Protein AF-A0A428R788-F1 (afdb_monomer)

Foldseek 3Di:
DDDDDDPDPPPPPPPPPPDDPDPLPDDDDDPDDPVRVVVVVVSVVPVVDDPVVVVVVVVVVVVVVVVVVVVVVVVVVVVVVPDDDDDDDDDDDDDDDDDDDDDDDDDDPVVVVVVVVVVVVVVVVVVVVVVVVVVVVVVVVVVVVVVVVVVVVVVVVVVVVVVVVVVVVVVVVVVVVVVVVVVVVVVVVVVVVVVVVVVVVVVVVVVVVVVVVVVVCVVPPDPPD

Secondary structure (DSSP, 8-state):
--------TT-----S-S---SS-SSPPPSS--HHHHHHHHHHHHHHHS-HHHHHHHHHHHHHHHHHHHHHHHHHHTTTTTS----------PPPPPP---------SHHHHHHHHHHHHHHHHHHHHHHHHHHHHHHHHHHHHHHHHHHHHHHHHHHHHHHHHHHHHHHHHHHHHHHHHHHHHHHHHHHHHHHHHHHHHHHHHHHHHHHHHHHHHHHHT-----

Mean predicted aligned error: 21.15 Å

pLDDT: mean 74.39, std 22.68, range [31.52, 98.31]

Structure (mmCIF, N/CA/C/O backbone):
data_AF-A0A428R788-F1
#
_entry.id   AF-A0A428R788-F1
#
loop_
_atom_site.group_PDB
_atom_site.id
_atom_site.type_symbol
_atom_site.label_atom_id
_atom_site.label_alt_id
_atom_site.label_comp_id
_atom_site.label_asym_id
_atom_site.label_entity_id
_atom_site.label_seq_id
_atom_site.pdbx_PDB_ins_code
_atom_site.Cartn_x
_atom_site.Cartn_y
_atom_site.Cartn_z
_atom_site.occupancy
_atom_site.B_iso_or_equiv
_atom_site.auth_seq_id
_atom_site.auth_comp_id
_atom_site.auth_asym_id
_atom_site.auth_atom_id
_atom_site.pdbx_PDB_model_num
ATOM 1 N N . MET A 1 1 ? -35.961 -18.120 -18.511 1.00 38.78 1 MET A N 1
ATOM 2 C CA . MET A 1 1 ? -34.830 -19.017 -18.203 1.00 38.78 1 MET A CA 1
ATOM 3 C C . MET A 1 1 ? -33.681 -18.577 -19.089 1.00 38.78 1 MET A C 1
ATOM 5 O O . MET A 1 1 ? -33.809 -18.698 -20.296 1.00 38.78 1 MET A O 1
ATOM 9 N N . ALA A 1 2 ? -32.666 -17.925 -18.522 1.00 40.19 2 ALA A N 1
ATOM 10 C CA . ALA A 1 2 ? -31.519 -17.427 -19.279 1.00 40.19 2 ALA A CA 1
ATOM 11 C C . ALA A 1 2 ? -30.361 -18.412 -19.099 1.00 40.19 2 ALA A C 1
ATOM 13 O O . ALA A 1 2 ? -29.880 -18.607 -17.982 1.00 40.19 2 ALA A O 1
ATOM 14 N N . GLU A 1 3 ? -29.974 -19.064 -20.190 1.00 38.38 3 GLU A N 1
ATOM 15 C CA . GLU A 1 3 ? -28.820 -19.953 -20.256 1.00 38.38 3 GLU A CA 1
ATOM 16 C C . GLU A 1 3 ? -27.540 -19.123 -20.109 1.00 38.38 3 GLU A C 1
ATOM 18 O O . GLU A 1 3 ? -27.219 -18.267 -20.934 1.00 38.38 3 GLU A O 1
ATOM 23 N N . TYR A 1 4 ? -26.820 -19.348 -19.011 1.00 36.28 4 TYR A N 1
ATOM 24 C CA . TYR A 1 4 ? -25.510 -18.756 -18.770 1.00 36.28 4 TYR A CA 1
ATOM 25 C C . TYR A 1 4 ? -24.474 -19.530 -19.591 1.00 36.28 4 TYR A C 1
ATOM 27 O O . TYR A 1 4 ? -24.004 -20.596 -19.193 1.00 36.28 4 TYR A O 1
ATOM 35 N N . SER A 1 5 ? -24.132 -18.993 -20.759 1.00 38.66 5 SER A N 1
ATOM 36 C CA . SER A 1 5 ? -23.033 -19.492 -21.580 1.00 38.66 5 SER A CA 1
ATOM 37 C C . SER A 1 5 ? -21.708 -19.167 -20.880 1.00 38.66 5 SER A C 1
ATOM 39 O O . SER A 1 5 ? -21.304 -18.007 -20.801 1.00 38.66 5 SER A O 1
ATOM 41 N N . ILE A 1 6 ? -21.050 -20.187 -20.324 1.00 41.31 6 ILE A N 1
ATOM 42 C CA . ILE A 1 6 ? -19.707 -20.078 -19.738 1.00 41.31 6 ILE A CA 1
ATOM 43 C C . ILE A 1 6 ? -18.742 -19.711 -20.875 1.00 41.31 6 ILE A C 1
ATOM 45 O O . ILE A 1 6 ? -18.662 -20.468 -21.846 1.00 41.31 6 ILE A O 1
ATOM 49 N N . PRO A 1 7 ? -18.025 -18.575 -20.809 1.00 38.34 7 PRO A N 1
ATOM 50 C CA . PRO A 1 7 ? -17.069 -18.240 -21.844 1.00 38.34 7 PRO A CA 1
ATOM 51 C C . PRO A 1 7 ? -15.918 -19.249 -21.831 1.00 38.34 7 PRO A C 1
ATOM 53 O O . PRO A 1 7 ? -15.338 -19.565 -20.793 1.00 38.34 7 PRO A O 1
ATOM 56 N N . ASP A 1 8 ? -15.650 -19.749 -23.030 1.00 36.00 8 ASP A N 1
ATOM 57 C CA . ASP A 1 8 ? -14.638 -20.711 -23.442 1.00 36.00 8 ASP A CA 1
ATOM 58 C C . ASP A 1 8 ? -13.325 -20.598 -22.636 1.00 36.00 8 ASP A C 1
ATOM 60 O O . ASP A 1 8 ? -12.555 -19.641 -22.753 1.00 36.00 8 ASP A O 1
ATOM 64 N N . ALA A 1 9 ? -13.051 -21.606 -21.803 1.00 43.03 9 ALA A N 1
ATOM 65 C CA . ALA A 1 9 ? -11.892 -21.693 -20.911 1.00 43.03 9 ALA A CA 1
ATOM 66 C C . ALA A 1 9 ? -10.5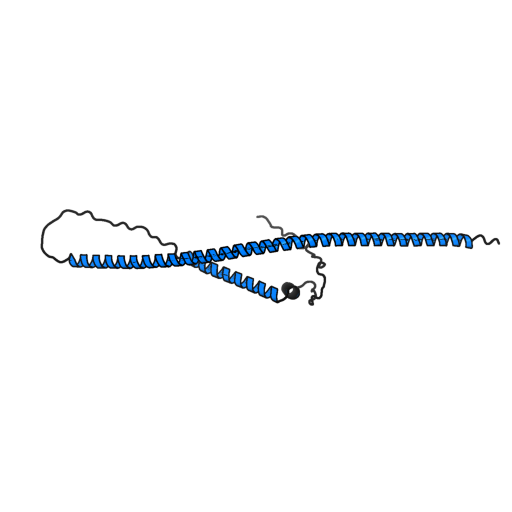70 -22.009 -21.651 1.00 43.03 9 ALA A C 1
ATOM 68 O O . ALA A 1 9 ? -9.686 -22.679 -21.112 1.00 43.03 9 ALA A O 1
ATOM 69 N N . ARG A 1 10 ? -10.421 -21.555 -22.902 1.00 38.94 10 ARG A N 1
ATOM 70 C CA . ARG A 1 10 ? -9.296 -21.892 -23.792 1.00 38.94 10 ARG A CA 1
ATOM 71 C C . ARG A 1 10 ? -8.290 -20.766 -24.042 1.00 38.94 10 ARG A C 1
ATOM 73 O O . ARG A 1 10 ? -7.336 -20.980 -24.784 1.00 38.94 10 ARG A O 1
ATOM 80 N N . LEU A 1 11 ? -8.415 -19.611 -23.383 1.00 40.56 11 LEU A N 1
ATOM 81 C CA . LEU A 1 11 ? -7.511 -18.464 -23.598 1.00 40.56 11 LEU A CA 1
ATOM 82 C C . LEU A 1 11 ? -6.578 -18.095 -22.435 1.00 40.56 11 LEU A C 1
ATOM 84 O O . LEU A 1 11 ? -5.850 -17.112 -22.528 1.00 40.56 11 LEU A O 1
ATOM 88 N N . HIS A 1 12 ? -6.467 -18.924 -21.396 1.00 38.62 12 HIS A N 1
ATOM 89 C CA . HIS A 1 12 ? -5.380 -18.798 -20.416 1.00 38.62 12 HIS A CA 1
ATOM 90 C C . HIS A 1 12 ? -4.248 -19.794 -20.699 1.00 38.62 12 HIS A C 1
ATOM 92 O O . HIS A 1 12 ? -3.829 -20.551 -19.824 1.00 38.62 12 HIS A O 1
ATOM 98 N N . ARG A 1 13 ? -3.679 -19.751 -21.913 1.00 40.56 13 ARG A N 1
ATOM 99 C CA . ARG A 1 13 ? -2.253 -20.079 -22.072 1.00 40.56 13 ARG A CA 1
ATOM 100 C C . ARG A 1 13 ? -1.468 -18.950 -21.409 1.00 40.56 13 ARG A C 1
ATOM 102 O O . ARG A 1 13 ? -1.017 -18.013 -22.059 1.00 40.56 13 ARG A O 1
ATOM 109 N N . VAL A 1 14 ? -1.368 -19.017 -20.083 1.00 40.69 14 VAL A N 1
ATOM 110 C CA . VAL A 1 14 ? -0.393 -18.240 -19.322 1.00 40.69 14 VAL A CA 1
ATOM 111 C C . VAL A 1 14 ? 0.968 -18.724 -19.800 1.00 40.69 14 VAL A C 1
ATOM 113 O O . VAL A 1 14 ? 1.393 -19.823 -19.461 1.00 40.69 14 VAL A O 1
ATOM 116 N N . ILE A 1 15 ? 1.603 -17.932 -20.658 1.00 38.41 15 ILE A N 1
ATOM 117 C CA . ILE A 1 15 ? 2.990 -18.126 -21.068 1.00 38.41 15 ILE A CA 1
ATOM 118 C C . ILE A 1 15 ? 3.825 -18.162 -19.773 1.00 38.41 15 ILE A C 1
ATOM 120 O O . ILE A 1 15 ? 3.842 -17.159 -19.051 1.00 38.41 15 ILE A O 1
ATOM 124 N N . PRO A 1 16 ? 4.506 -19.273 -19.433 1.00 42.47 16 PRO A N 1
ATOM 125 C CA . PRO A 1 16 ? 5.368 -19.348 -18.258 1.00 42.47 16 PRO A CA 1
ATOM 126 C C . PRO A 1 16 ? 6.685 -18.617 -18.563 1.00 42.47 16 PRO A C 1
ATOM 128 O O . PRO A 1 16 ? 7.719 -19.222 -18.799 1.00 42.47 16 PRO A O 1
ATOM 131 N N . SER A 1 17 ? 6.648 -17.287 -18.642 1.00 42.00 17 SER A N 1
ATOM 132 C CA . SER A 1 17 ? 7.831 -16.461 -18.938 1.00 42.00 17 SER A CA 1
ATOM 133 C C . SER A 1 17 ? 7.880 -15.193 -18.078 1.00 42.00 17 SER A C 1
ATOM 135 O O . SER A 1 17 ? 8.318 -14.133 -18.505 1.00 42.00 17 SER A O 1
ATOM 137 N N . MET A 1 18 ? 7.410 -15.286 -16.829 1.00 39.62 18 MET A N 1
ATOM 138 C CA . MET A 1 18 ? 7.567 -14.216 -15.824 1.00 39.62 18 MET A CA 1
ATOM 139 C C . MET A 1 18 ? 8.360 -14.653 -14.584 1.00 39.62 18 MET A C 1
ATOM 141 O O . MET A 1 18 ? 8.477 -13.898 -13.619 1.00 39.62 18 MET A O 1
ATOM 145 N N . PHE A 1 19 ? 8.926 -15.860 -14.595 1.00 48.47 19 PHE A N 1
ATOM 146 C CA . PHE A 1 19 ? 9.675 -16.415 -13.474 1.00 48.47 19 PHE A CA 1
ATOM 147 C C . PHE A 1 19 ? 11.138 -16.547 -13.884 1.00 48.47 19 PHE A C 1
ATOM 149 O O . PHE A 1 19 ? 11.524 -17.525 -14.515 1.00 48.47 19 PHE A O 1
ATOM 156 N N . ASN A 1 20 ? 11.958 -15.552 -13.546 1.00 43.06 20 ASN A N 1
ATOM 157 C CA . ASN A 1 20 ? 13.402 -15.754 -13.566 1.00 43.06 20 ASN A CA 1
ATOM 158 C C . ASN A 1 20 ? 13.714 -16.910 -12.610 1.00 43.06 20 ASN A C 1
ATOM 160 O O . ASN A 1 20 ? 13.421 -16.817 -11.415 1.00 43.06 20 ASN A O 1
ATOM 164 N N . ALA A 1 21 ? 14.269 -17.990 -13.155 1.00 44.34 21 ALA A N 1
ATOM 165 C CA . ALA A 1 21 ? 14.781 -19.136 -12.421 1.00 44.34 21 ALA A CA 1
ATOM 166 C C . ALA A 1 21 ? 16.040 -18.725 -11.639 1.00 44.34 21 ALA A C 1
ATOM 168 O O . ALA A 1 21 ? 17.155 -19.079 -11.994 1.00 44.34 21 ALA A O 1
ATOM 169 N N . GLY A 1 22 ? 15.873 -17.908 -10.602 1.00 49.88 22 GLY A N 1
ATOM 170 C CA . GLY A 1 22 ? 16.847 -17.868 -9.522 1.00 49.88 22 GLY A CA 1
ATOM 171 C C . GLY A 1 22 ? 16.566 -19.065 -8.627 1.00 49.88 22 GLY A C 1
ATOM 172 O O . GLY A 1 22 ? 15.476 -19.112 -8.072 1.00 49.88 22 GLY A O 1
ATOM 173 N N . ASP A 1 23 ? 17.488 -20.028 -8.575 1.00 59.19 23 ASP A N 1
ATOM 174 C CA . ASP A 1 23 ? 17.719 -21.078 -7.562 1.00 59.19 23 ASP A CA 1
ATOM 175 C C . ASP A 1 23 ? 16.519 -21.683 -6.803 1.00 59.19 23 ASP A C 1
ATOM 177 O O . ASP A 1 23 ? 16.663 -22.145 -5.669 1.00 59.19 23 ASP A O 1
ATOM 181 N N . PHE A 1 24 ? 15.321 -21.712 -7.389 1.00 69.12 24 PHE A N 1
ATOM 182 C CA . PHE A 1 24 ? 14.199 -22.431 -6.806 1.00 69.12 24 PHE A CA 1
ATOM 183 C C . PHE A 1 24 ? 14.396 -23.926 -7.090 1.00 69.12 24 PHE A C 1
ATOM 185 O O . PHE A 1 24 ? 14.375 -24.326 -8.254 1.00 69.12 24 PHE A O 1
ATOM 192 N N . PRO A 1 25 ? 14.586 -24.774 -6.063 1.00 69.56 25 PRO A N 1
ATOM 193 C CA . PRO A 1 25 ? 15.066 -26.143 -6.253 1.00 69.56 25 PRO A CA 1
ATOM 194 C C . PRO A 1 25 ? 14.010 -27.099 -6.821 1.00 69.56 25 PRO A C 1
ATOM 196 O O . PRO A 1 25 ? 14.316 -28.269 -7.038 1.00 69.56 25 PRO A O 1
ATOM 199 N N . MET A 1 26 ? 12.768 -26.643 -7.030 1.00 74.50 26 MET A N 1
ATOM 200 C CA . MET A 1 26 ? 11.689 -27.505 -7.499 1.00 74.50 26 MET A CA 1
ATOM 201 C C . MET A 1 26 ? 11.360 -27.225 -8.970 1.00 74.50 26 MET A C 1
ATOM 203 O O . MET A 1 26 ? 10.901 -26.124 -9.285 1.00 74.50 26 MET A O 1
ATOM 207 N N . PRO A 1 27 ? 11.575 -28.198 -9.874 1.00 73.12 27 PRO A N 1
ATOM 208 C CA . PRO A 1 27 ? 11.239 -28.041 -11.280 1.00 73.12 27 PRO A CA 1
ATOM 209 C C . PRO A 1 27 ? 9.721 -27.959 -11.461 1.00 73.12 27 PRO A C 1
ATOM 211 O O . PRO A 1 27 ? 8.948 -28.597 -10.741 1.00 73.12 27 PRO A O 1
ATOM 214 N N . TRP A 1 28 ? 9.288 -27.156 -12.431 1.00 76.25 28 TRP A N 1
ATOM 215 C CA . TRP A 1 28 ? 7.891 -27.135 -12.847 1.00 76.25 28 TRP A CA 1
ATOM 216 C C . TRP A 1 28 ? 7.566 -28.423 -13.612 1.00 76.25 28 TRP A C 1
ATOM 218 O O . TRP A 1 28 ? 8.332 -28.837 -14.479 1.00 76.25 28 TRP A O 1
ATOM 228 N N . ILE A 1 29 ? 6.438 -29.050 -13.282 1.00 78.81 29 ILE A N 1
ATOM 229 C CA . ILE A 1 29 ? 5.935 -30.246 -13.966 1.00 78.81 29 ILE A CA 1
ATOM 230 C C . ILE A 1 29 ? 4.939 -29.789 -15.033 1.00 78.81 29 ILE A C 1
ATOM 232 O O . ILE A 1 29 ? 4.046 -28.994 -14.736 1.00 78.81 29 ILE A O 1
ATOM 236 N N . ASP A 1 30 ? 5.060 -30.295 -16.259 1.00 71.56 30 ASP A N 1
ATOM 237 C CA . ASP A 1 30 ? 4.083 -30.036 -17.317 1.00 71.56 30 ASP A CA 1
ATOM 238 C C . ASP A 1 30 ? 2.784 -30.818 -17.051 1.00 71.56 30 ASP A C 1
ATOM 240 O O . ASP A 1 30 ? 2.803 -32.027 -16.843 1.00 71.56 30 ASP A O 1
ATOM 244 N N . ASN A 1 31 ? 1.642 -30.117 -17.055 1.00 79.62 31 ASN A N 1
ATOM 245 C CA . ASN A 1 31 ? 0.321 -30.621 -16.636 1.00 79.62 31 ASN A CA 1
ATOM 246 C C . ASN A 1 31 ? 0.245 -31.171 -15.191 1.00 79.62 31 ASN A C 1
ATOM 248 O O . ASN A 1 31 ? -0.171 -32.310 -14.981 1.00 79.62 31 ASN A O 1
ATOM 252 N N . PRO A 1 32 ? 0.528 -30.347 -14.167 1.00 81.44 32 PRO A N 1
ATOM 253 C CA . PRO A 1 32 ? 0.447 -30.795 -12.787 1.00 81.44 32 PRO A CA 1
ATOM 254 C C . PRO A 1 32 ? -1.013 -30.953 -12.353 1.00 81.44 32 PRO A C 1
ATOM 256 O O . PRO A 1 32 ? -1.864 -30.092 -12.643 1.00 81.44 32 PRO A O 1
ATOM 259 N N . THR A 1 33 ? -1.275 -32.020 -11.604 1.00 85.81 33 THR A N 1
ATOM 260 C CA . THR A 1 33 ? -2.512 -32.228 -10.848 1.00 85.81 33 THR A CA 1
ATOM 261 C C . THR A 1 33 ? -2.749 -31.086 -9.848 1.00 85.81 33 THR A C 1
ATOM 263 O O . THR A 1 33 ? -1.860 -30.285 -9.541 1.00 85.81 33 THR A O 1
ATOM 266 N N . LEU A 1 34 ? -3.978 -30.966 -9.331 1.00 76.25 34 LEU A N 1
ATOM 267 C CA . LEU A 1 34 ? -4.334 -29.894 -8.391 1.00 76.25 34 LEU A CA 1
ATOM 268 C C . LEU A 1 34 ? -3.446 -29.909 -7.135 1.00 76.25 34 LEU A C 1
ATOM 270 O O . LEU A 1 34 ? -3.054 -28.848 -6.643 1.00 76.25 34 LEU A O 1
ATOM 274 N N . ASP A 1 35 ? -3.113 -31.097 -6.635 1.00 79.06 35 ASP A N 1
ATOM 275 C CA . ASP A 1 35 ? -2.288 -31.249 -5.440 1.00 79.06 35 ASP A CA 1
ATOM 276 C C . ASP A 1 35 ? -0.817 -30.927 -5.708 1.00 79.06 35 ASP A C 1
ATOM 278 O O . ASP A 1 35 ? -0.202 -30.221 -4.908 1.00 79.06 35 ASP A O 1
ATOM 282 N N . GLU A 1 36 ? -0.283 -31.287 -6.876 1.00 76.44 36 GLU A N 1
ATOM 283 C CA . GLU A 1 36 ? 1.072 -30.899 -7.292 1.00 76.44 36 GLU A CA 1
ATOM 284 C C . GLU A 1 36 ? 1.198 -29.379 -7.462 1.00 76.44 36 GLU A C 1
ATOM 286 O O . GLU A 1 36 ? 2.172 -28.777 -7.005 1.00 76.44 36 GLU A O 1
ATOM 291 N N . ARG A 1 37 ? 0.172 -28.712 -8.014 1.00 75.56 37 ARG A N 1
ATOM 292 C CA . ARG A 1 37 ? 0.123 -27.237 -8.068 1.00 75.56 37 ARG A CA 1
ATOM 293 C C . ARG A 1 37 ? 0.135 -26.623 -6.673 1.00 75.56 37 ARG A C 1
ATOM 295 O O . ARG A 1 37 ? 0.863 -25.662 -6.425 1.00 75.56 37 ARG A O 1
ATOM 302 N N . ARG A 1 38 ? -0.664 -27.165 -5.748 1.00 77.75 38 ARG A N 1
ATOM 303 C CA . ARG A 1 38 ? -0.712 -26.697 -4.352 1.00 77.75 38 ARG A CA 1
ATOM 304 C C . ARG A 1 38 ? 0.632 -26.887 -3.659 1.00 77.75 38 ARG A C 1
ATOM 306 O O . ARG A 1 38 ? 1.076 -25.988 -2.946 1.00 77.75 38 ARG A O 1
ATOM 313 N N . GLN A 1 39 ? 1.284 -28.022 -3.881 1.00 79.12 39 GLN A N 1
ATOM 314 C CA . GLN A 1 39 ? 2.591 -28.331 -3.317 1.00 79.12 39 GLN A CA 1
ATOM 315 C C . GLN A 1 39 ? 3.676 -27.402 -3.874 1.00 79.12 39 GLN A C 1
ATOM 317 O O . GLN A 1 39 ? 4.463 -26.864 -3.096 1.00 79.12 39 GLN A O 1
ATOM 322 N N . TYR A 1 40 ? 3.647 -27.114 -5.179 1.00 83.31 40 TYR A N 1
ATOM 323 C CA . TYR A 1 40 ? 4.539 -26.145 -5.816 1.00 83.31 40 TYR A CA 1
ATOM 324 C C . TYR A 1 40 ? 4.383 -24.738 -5.258 1.00 83.31 40 TYR A C 1
ATOM 326 O O . TYR A 1 40 ? 5.366 -24.124 -4.848 1.00 83.31 40 TYR A O 1
ATOM 334 N N . ILE A 1 41 ? 3.148 -24.249 -5.149 1.00 79.19 41 ILE A N 1
ATOM 335 C CA . ILE A 1 41 ? 2.871 -22.931 -4.569 1.00 79.19 41 ILE A CA 1
ATOM 336 C C . ILE A 1 41 ? 3.367 -22.862 -3.117 1.00 79.19 41 ILE A C 1
ATOM 338 O O . ILE A 1 41 ? 4.004 -21.881 -2.738 1.00 79.19 41 ILE A O 1
ATOM 342 N N . ARG A 1 42 ? 3.139 -23.906 -2.306 1.00 77.06 42 ARG A N 1
ATOM 343 C CA . ARG A 1 42 ? 3.625 -23.960 -0.915 1.00 77.06 42 ARG A CA 1
ATOM 344 C C . ARG A 1 42 ? 5.151 -23.930 -0.831 1.00 77.06 42 ARG A C 1
ATOM 346 O O . ARG A 1 42 ? 5.693 -23.150 -0.051 1.00 77.06 42 ARG A O 1
ATOM 353 N N . ALA A 1 43 ? 5.837 -24.748 -1.626 1.00 76.94 43 ALA A N 1
ATOM 354 C CA . ALA A 1 43 ? 7.297 -24.800 -1.655 1.00 76.94 43 ALA A CA 1
ATOM 355 C C . ALA A 1 43 ? 7.900 -23.465 -2.120 1.00 76.94 43 ALA A C 1
ATOM 357 O O . ALA A 1 43 ? 8.848 -22.967 -1.515 1.00 76.94 43 ALA A O 1
ATOM 358 N N . TYR A 1 44 ? 7.298 -22.844 -3.134 1.00 78.31 44 TYR A N 1
ATOM 359 C CA . TYR A 1 44 ? 7.720 -21.549 -3.658 1.00 78.31 44 TYR A CA 1
ATOM 360 C C . TYR A 1 44 ? 7.544 -20.419 -2.642 1.00 78.31 44 TYR A C 1
ATOM 362 O O . TYR A 1 44 ? 8.462 -19.628 -2.426 1.00 78.31 44 TYR A O 1
ATOM 370 N N . LEU A 1 45 ? 6.393 -20.364 -1.965 1.00 74.19 45 LEU A N 1
ATOM 371 C CA . LEU A 1 45 ? 6.158 -19.397 -0.893 1.00 74.19 45 LEU A CA 1
ATOM 372 C C . LEU A 1 45 ? 7.142 -19.595 0.266 1.00 74.19 45 LEU A C 1
ATOM 374 O O . LEU A 1 45 ? 7.654 -18.612 0.792 1.00 74.19 45 LEU A O 1
ATOM 378 N N . LYS A 1 46 ? 7.461 -20.848 0.613 1.00 71.38 46 LYS A N 1
ATOM 379 C CA . LYS A 1 46 ? 8.455 -21.175 1.645 1.00 71.38 46 LYS A CA 1
ATOM 380 C C . LYS A 1 46 ? 9.875 -20.746 1.261 1.00 71.38 46 LYS A C 1
ATOM 382 O O . LYS A 1 46 ? 10.623 -20.321 2.130 1.00 71.38 46 LYS A O 1
ATOM 387 N N . TRP A 1 47 ? 10.247 -20.857 -0.012 1.00 77.81 47 TRP A N 1
ATOM 388 C CA . TRP A 1 47 ? 11.570 -20.458 -0.501 1.00 77.81 47 TRP A CA 1
ATOM 389 C C . TRP A 1 47 ? 11.720 -18.936 -0.629 1.00 77.81 47 TRP A C 1
ATOM 391 O O . TRP A 1 47 ? 12.756 -18.380 -0.279 1.00 77.81 47 TRP A O 1
ATOM 401 N N . ARG A 1 48 ? 10.679 -18.237 -1.100 1.00 70.94 48 ARG A N 1
ATOM 402 C CA . ARG A 1 48 ? 10.740 -16.792 -1.376 1.00 70.94 48 ARG A CA 1
ATOM 403 C C . ARG A 1 48 ? 10.631 -15.915 -0.123 1.00 70.94 48 ARG A C 1
ATOM 405 O O . ARG A 1 48 ? 11.016 -14.747 -0.167 1.00 70.94 48 ARG A O 1
ATOM 412 N N . LEU A 1 49 ? 10.072 -16.435 0.967 1.00 62.69 49 LEU A N 1
ATOM 413 C CA . LEU A 1 49 ? 9.821 -15.675 2.192 1.00 62.69 49 LEU A CA 1
ATOM 414 C C . LEU A 1 49 ? 10.701 -16.208 3.337 1.00 62.69 49 LEU A C 1
ATOM 416 O O . LEU A 1 49 ? 10.596 -17.389 3.663 1.00 62.69 49 LEU A O 1
ATOM 420 N N . PRO A 1 50 ? 11.536 -15.365 3.980 1.00 58.41 50 PRO A N 1
ATOM 421 C CA . PRO A 1 50 ? 12.293 -15.751 5.170 1.00 58.41 50 PRO A CA 1
ATOM 422 C C . PRO A 1 50 ? 11.347 -16.320 6.236 1.00 58.41 50 PRO A C 1
ATOM 424 O O . PRO A 1 50 ? 10.333 -15.692 6.553 1.00 58.41 50 PRO A O 1
ATOM 427 N N . HIS A 1 51 ? 11.668 -17.510 6.756 1.00 55.69 51 HIS A N 1
ATOM 428 C CA . HIS A 1 51 ? 10.792 -18.338 7.601 1.00 55.69 51 HIS A CA 1
ATOM 429 C C . HIS A 1 51 ? 10.162 -17.558 8.772 1.00 55.69 51 HIS A C 1
ATOM 431 O O . HIS A 1 51 ? 8.970 -17.691 9.048 1.00 55.69 51 HIS A O 1
ATOM 437 N N . ASP A 1 52 ? 10.924 -16.633 9.354 1.00 58.00 52 ASP A N 1
ATOM 438 C CA . ASP A 1 52 ? 10.518 -15.830 10.510 1.00 58.00 52 ASP A CA 1
ATOM 439 C C . ASP A 1 52 ? 9.379 -14.837 10.216 1.00 58.00 52 ASP A C 1
ATOM 441 O O . ASP A 1 52 ? 8.615 -14.466 11.110 1.00 58.00 52 ASP A O 1
ATOM 445 N N . VAL A 1 53 ? 9.235 -14.390 8.963 1.00 57.19 53 VAL A N 1
ATOM 446 C CA . VAL A 1 53 ? 8.206 -13.411 8.572 1.00 57.19 53 VAL A CA 1
ATOM 447 C C . VAL A 1 53 ? 6.858 -14.098 8.346 1.00 57.19 53 VAL A C 1
ATOM 449 O O . VAL A 1 53 ? 5.820 -13.558 8.728 1.00 57.19 53 VAL A O 1
ATOM 452 N N . MET A 1 54 ? 6.874 -15.308 7.782 1.00 64.69 54 MET A N 1
ATOM 453 C CA . MET A 1 54 ? 5.668 -16.094 7.511 1.00 64.69 54 MET A CA 1
ATOM 454 C C . MET A 1 54 ? 5.061 -16.683 8.778 1.00 64.69 54 MET A C 1
ATOM 456 O O . MET A 1 54 ? 3.856 -16.557 8.971 1.00 64.69 54 MET A O 1
ATOM 460 N N . GLU A 1 55 ? 5.871 -17.256 9.673 1.00 65.31 55 GLU A N 1
ATOM 461 C CA . GLU A 1 55 ? 5.352 -17.770 10.946 1.00 65.31 55 GLU A CA 1
ATOM 462 C C . GLU A 1 55 ? 4.736 -16.665 11.797 1.00 65.31 55 GLU A C 1
ATOM 464 O O . GLU A 1 55 ? 3.701 -16.865 12.428 1.00 65.31 55 GLU A O 1
ATOM 469 N N . LYS A 1 56 ? 5.349 -15.478 11.799 1.00 72.81 56 LYS A N 1
ATOM 470 C CA . LYS A 1 56 ? 4.800 -14.319 12.498 1.00 72.81 56 LYS A CA 1
ATOM 471 C C . LYS A 1 56 ? 3.467 -13.889 11.897 1.00 72.81 56 LYS A C 1
ATOM 473 O O . LYS A 1 56 ? 2.522 -13.662 12.640 1.00 72.81 56 LYS A O 1
ATOM 478 N N . GLN A 1 57 ? 3.373 -13.818 10.572 1.00 72.94 57 GLN A N 1
ATOM 479 C CA . GLN A 1 57 ? 2.140 -13.431 9.895 1.00 72.94 57 GLN A CA 1
ATOM 480 C C . GLN A 1 57 ? 1.030 -14.481 10.062 1.00 72.94 57 GLN A C 1
ATOM 482 O O . GLN A 1 57 ? -0.130 -14.119 10.242 1.00 72.94 57 GLN A O 1
ATOM 487 N N . GLU A 1 58 ? 1.366 -15.771 10.044 1.00 72.94 58 GLU A N 1
ATOM 488 C CA . GLU A 1 58 ? 0.411 -16.851 10.299 1.00 72.94 58 GLU A CA 1
ATOM 489 C C . GLU A 1 58 ? -0.064 -16.845 11.757 1.00 72.94 58 GLU A C 1
ATOM 491 O O . GLU A 1 58 ? -1.262 -16.963 12.010 1.00 72.94 58 GLU A O 1
ATOM 496 N N . ARG A 1 59 ? 0.850 -16.632 12.712 1.00 75.44 59 ARG A N 1
ATOM 497 C CA . ARG A 1 59 ? 0.530 -16.482 14.138 1.00 75.44 59 ARG A CA 1
ATOM 498 C C . ARG A 1 59 ? -0.361 -15.258 14.380 1.00 75.44 59 ARG A C 1
ATOM 500 O O . ARG A 1 59 ? -1.404 -15.392 15.005 1.00 75.44 59 ARG A O 1
ATOM 507 N N . ASP A 1 60 ? -0.040 -14.112 13.777 1.00 78.50 60 ASP A N 1
ATOM 508 C CA . ASP A 1 60 ? -0.847 -12.887 13.865 1.00 78.50 60 ASP A CA 1
ATOM 509 C C . ASP A 1 60 ? -2.258 -13.074 13.264 1.00 78.50 60 ASP A C 1
ATOM 511 O O . ASP A 1 60 ? -3.239 -12.539 13.786 1.00 78.50 60 ASP A O 1
ATOM 515 N N . LEU A 1 61 ? -2.387 -13.842 12.173 1.00 81.00 61 LEU A N 1
ATOM 516 C CA . LEU A 1 61 ? -3.681 -14.163 11.561 1.00 81.00 61 LEU A CA 1
ATOM 517 C C . LEU A 1 61 ? -4.508 -15.133 12.414 1.00 81.00 61 LEU A C 1
ATOM 519 O O . LEU A 1 61 ? -5.724 -14.950 12.512 1.00 81.00 61 LEU A O 1
ATOM 523 N N . ARG A 1 62 ? -3.872 -16.128 13.046 1.00 80.25 62 ARG A N 1
ATOM 524 C CA . ARG A 1 62 ? -4.532 -17.033 14.003 1.00 80.25 62 ARG A CA 1
ATOM 525 C C . ARG A 1 62 ? -5.019 -16.264 15.230 1.00 80.25 62 ARG A C 1
ATOM 527 O O . ARG A 1 62 ? -6.208 -16.326 15.530 1.00 80.25 62 ARG A O 1
ATOM 534 N N . ASP A 1 63 ? -4.171 -15.430 15.828 1.00 85.62 63 ASP A N 1
ATOM 535 C CA . ASP A 1 63 ? -4.528 -14.570 16.963 1.00 85.62 63 ASP A CA 1
ATOM 536 C C . ASP A 1 63 ? -5.692 -13.623 16.622 1.00 85.62 63 ASP A C 1
ATOM 538 O O . ASP A 1 63 ? -6.580 -13.369 17.442 1.00 85.62 63 ASP A O 1
ATOM 542 N N . LEU A 1 64 ? -5.711 -13.077 15.401 1.00 84.56 64 LEU A N 1
ATOM 543 C CA . LEU A 1 64 ? -6.799 -12.220 14.934 1.00 84.56 64 LEU A CA 1
ATOM 544 C C . LEU A 1 64 ? -8.107 -13.002 14.760 1.00 84.56 64 LEU A C 1
ATOM 546 O O . LEU A 1 64 ? -9.171 -12.493 15.123 1.00 84.56 64 LEU A O 1
ATOM 550 N N . ALA A 1 65 ? -8.043 -14.219 14.216 1.00 78.25 65 ALA A N 1
ATOM 551 C CA . ALA A 1 65 ? -9.201 -15.091 14.057 1.00 78.25 65 ALA A CA 1
ATOM 552 C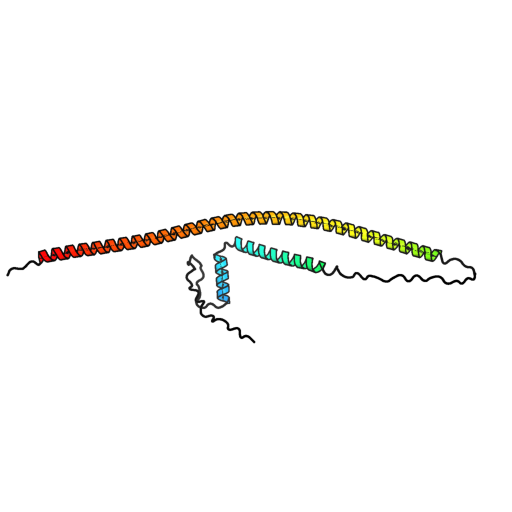 C . ALA A 1 65 ? -9.773 -15.521 15.417 1.00 78.25 65 ALA A C 1
ATOM 554 O O . ALA A 1 65 ? -10.984 -15.422 15.619 1.00 78.25 65 ALA A O 1
ATOM 555 N N . GLU A 1 66 ? -8.915 -15.893 16.368 1.00 80.94 66 GLU A N 1
ATOM 556 C CA . GLU A 1 66 ? -9.299 -16.251 17.737 1.00 80.94 66 GLU A CA 1
ATOM 557 C C . GLU A 1 66 ? -9.919 -15.067 18.482 1.00 80.94 66 GLU A C 1
ATOM 559 O O . GLU A 1 66 ? -11.009 -15.192 19.040 1.00 80.94 66 GLU A O 1
ATOM 564 N N . ARG A 1 67 ? -9.315 -13.872 18.410 1.00 80.62 67 ARG A N 1
ATOM 565 C CA . ARG A 1 67 ? -9.908 -12.652 18.993 1.00 80.62 67 ARG A CA 1
ATOM 566 C C . ARG A 1 67 ? -11.263 -12.317 18.383 1.00 80.62 67 ARG A C 1
ATOM 568 O O . ARG A 1 67 ? -12.168 -11.881 19.092 1.00 80.62 67 ARG A O 1
ATOM 575 N N . LYS A 1 68 ? -11.422 -12.507 17.071 1.00 80.50 68 LYS A N 1
ATOM 576 C CA . LYS A 1 68 ? -12.690 -12.264 16.372 1.00 80.50 68 LYS A CA 1
ATOM 577 C C . LYS A 1 68 ? -13.752 -13.303 16.746 1.00 80.50 68 LYS A C 1
ATOM 579 O O . LYS A 1 68 ? -14.920 -12.942 16.862 1.00 80.50 68 LYS A O 1
ATOM 584 N N . ALA A 1 69 ? -13.363 -14.558 16.963 1.00 75.25 69 ALA A N 1
ATOM 585 C CA . ALA A 1 69 ? -14.247 -15.611 17.456 1.00 75.25 69 ALA A CA 1
ATOM 586 C C . ALA A 1 69 ? -14.677 -15.356 18.911 1.00 75.25 69 ALA A C 1
ATOM 588 O O . ALA A 1 69 ? -15.868 -15.402 19.209 1.00 75.25 69 ALA A O 1
ATOM 589 N N . ALA A 1 70 ? -13.742 -14.974 19.785 1.00 72.25 70 ALA A N 1
ATOM 590 C CA . ALA A 1 70 ? -14.031 -14.599 21.168 1.00 72.25 70 ALA A CA 1
ATOM 591 C C . ALA A 1 70 ? -14.982 -13.391 21.251 1.00 72.25 70 ALA A C 1
ATOM 593 O O . ALA A 1 70 ? -15.966 -13.430 21.983 1.00 72.25 70 ALA A O 1
ATOM 594 N N . MET A 1 71 ? -14.767 -12.349 20.438 1.00 71.94 71 MET A N 1
ATOM 595 C CA . MET A 1 71 ? -15.692 -11.207 20.359 1.00 71.94 71 MET A CA 1
ATOM 596 C C . MET A 1 71 ? -17.098 -11.602 19.887 1.00 71.94 71 MET A C 1
ATOM 598 O O . MET A 1 71 ? -18.077 -11.021 20.347 1.00 71.94 71 MET A O 1
ATOM 602 N N . ARG A 1 72 ? -17.226 -12.593 18.994 1.00 70.00 72 ARG A N 1
ATOM 603 C CA . ARG A 1 72 ? -18.541 -13.107 18.580 1.00 70.00 72 ARG A CA 1
ATOM 604 C C . ARG A 1 72 ? -19.258 -13.853 19.702 1.00 70.00 72 ARG A C 1
ATOM 606 O O . ARG A 1 72 ? -20.463 -13.686 19.822 1.00 70.00 72 ARG A O 1
ATOM 613 N N . LEU A 1 73 ? -18.544 -14.621 20.524 1.00 68.88 73 LEU A N 1
ATOM 614 C CA . LEU A 1 73 ? -19.124 -15.299 21.691 1.00 68.88 73 LEU A CA 1
ATOM 615 C C . LEU A 1 73 ? -19.611 -14.297 22.747 1.00 68.88 73 LEU A C 1
ATOM 617 O O . LEU A 1 73 ? -20.703 -14.445 23.283 1.00 68.88 73 LEU A O 1
ATOM 621 N N . ILE A 1 74 ? -18.842 -13.231 22.984 1.00 62.38 74 ILE A N 1
ATOM 622 C CA . ILE A 1 74 ? -19.222 -12.169 23.927 1.00 62.38 74 ILE A CA 1
ATOM 623 C C . ILE A 1 74 ? -20.447 -11.392 23.423 1.00 62.38 74 ILE A C 1
ATOM 625 O O . ILE A 1 74 ? -21.360 -11.122 24.197 1.00 62.38 74 ILE A O 1
ATOM 629 N N . ASN A 1 75 ? -20.511 -11.078 22.125 1.00 55.09 75 ASN A N 1
ATOM 630 C CA . ASN A 1 75 ? -21.671 -10.390 21.548 1.00 55.09 75 ASN A CA 1
ATOM 631 C C . ASN A 1 75 ? -22.905 -11.296 21.395 1.00 55.09 75 ASN A C 1
ATOM 633 O O . ASN A 1 75 ? -24.020 -10.787 21.438 1.00 55.09 75 ASN A O 1
ATOM 637 N N . GLY A 1 76 ? -22.728 -12.610 21.224 1.00 49.94 76 GLY A N 1
ATOM 638 C CA . GLY A 1 76 ? -23.830 -13.576 21.171 1.00 49.94 76 GLY A CA 1
ATOM 639 C C . GLY A 1 76 ? -24.570 -13.696 22.504 1.00 49.94 76 GLY A C 1
ATOM 640 O O . GLY A 1 76 ? -25.795 -13.724 22.519 1.00 49.94 76 GLY A O 1
ATOM 641 N N . ASN A 1 77 ? -23.843 -13.643 23.623 1.00 48.19 77 ASN A N 1
ATOM 642 C CA . ASN A 1 77 ? -24.433 -13.736 24.963 1.00 48.19 77 ASN A CA 1
ATOM 643 C C . ASN A 1 77 ? -25.139 -12.449 25.433 1.00 48.19 77 ASN A C 1
ATOM 645 O O . ASN A 1 77 ? -25.836 -12.478 26.443 1.00 48.19 77 ASN A O 1
ATOM 649 N N . LEU A 1 78 ? -24.979 -11.318 24.734 1.00 42.66 78 LEU A N 1
ATOM 650 C CA . LEU A 1 78 ? -25.619 -10.051 25.115 1.00 42.66 78 LEU A CA 1
ATOM 651 C C . LEU A 1 78 ? -27.050 -9.905 24.560 1.00 42.66 78 LEU A C 1
ATOM 653 O O . LEU A 1 78 ? -27.801 -9.058 25.033 1.00 42.66 78 LEU A O 1
ATOM 657 N N . VAL A 1 79 ? -27.431 -10.707 23.558 1.00 45.62 79 VAL A N 1
ATOM 658 C CA . VAL A 1 79 ? -28.743 -10.598 22.890 1.00 45.62 79 VAL A CA 1
ATOM 659 C C . VAL A 1 79 ? -29.837 -11.395 23.619 1.00 45.62 79 VAL A C 1
ATOM 661 O O . VAL A 1 79 ? -31.003 -11.026 23.534 1.00 45.62 79 VAL A O 1
ATOM 664 N N . GLU A 1 80 ? -29.492 -12.421 24.405 1.00 45.50 80 GLU A N 1
ATOM 665 C CA . GLU A 1 80 ? -30.486 -13.256 25.109 1.00 45.50 80 GLU A CA 1
ATOM 666 C C . GLU A 1 80 ? -30.911 -12.731 26.494 1.00 45.50 80 GLU A C 1
ATOM 668 O O . GLU A 1 80 ? -31.899 -13.203 27.044 1.00 45.50 80 GLU A O 1
ATOM 673 N N . ILE A 1 81 ? -30.252 -11.707 27.051 1.00 40.97 81 ILE A N 1
ATOM 674 C CA . ILE A 1 81 ? -30.603 -11.133 28.376 1.00 40.97 81 ILE A CA 1
ATOM 675 C C . ILE A 1 81 ? -31.570 -9.933 28.228 1.00 40.97 81 ILE A C 1
ATOM 677 O O . ILE A 1 81 ? -31.767 -9.130 29.135 1.00 40.97 81 ILE A O 1
ATOM 681 N N . GLY A 1 82 ? -32.168 -9.774 27.045 1.00 42.28 82 GLY A N 1
ATOM 682 C CA . GLY A 1 82 ? -32.752 -8.509 26.616 1.00 42.28 82 GLY A CA 1
ATOM 683 C C . GLY A 1 82 ? -34.232 -8.495 26.268 1.00 42.28 82 GLY A C 1
ATOM 684 O O . GLY A 1 82 ? -34.630 -7.499 25.684 1.00 42.28 82 GLY A O 1
ATOM 685 N N . VAL A 1 83 ? -35.059 -9.508 26.553 1.00 43.94 83 VAL A N 1
ATOM 686 C CA . VAL A 1 83 ? -36.518 -9.389 26.339 1.00 43.94 83 VAL A CA 1
ATOM 687 C C . VAL A 1 83 ? -37.291 -10.307 27.290 1.00 43.94 83 VAL A C 1
ATOM 689 O O . VAL A 1 83 ? -37.452 -11.479 27.000 1.00 43.94 83 VAL A O 1
ATOM 692 N N . ASP A 1 84 ? -37.784 -9.760 28.402 1.00 36.22 84 ASP A N 1
ATOM 693 C CA . ASP A 1 84 ? -39.074 -10.149 28.998 1.00 36.22 84 ASP A CA 1
ATOM 694 C C . ASP A 1 84 ? -39.515 -9.064 29.997 1.00 36.22 84 ASP A C 1
ATOM 696 O O . ASP A 1 84 ? -39.494 -9.211 31.218 1.00 36.22 84 ASP A O 1
ATOM 700 N N . ARG A 1 85 ? -39.914 -7.905 29.456 1.00 44.03 85 ARG A N 1
ATOM 701 C CA . ARG A 1 85 ? -40.828 -6.990 30.151 1.00 44.03 85 ARG A CA 1
ATOM 702 C C . ARG A 1 85 ? -42.246 -7.485 29.884 1.00 44.03 85 ARG A C 1
ATOM 704 O O . ARG A 1 85 ? -42.777 -7.243 28.803 1.00 44.03 85 ARG A O 1
ATOM 711 N N . LYS A 1 86 ? -42.869 -8.141 30.864 1.00 41.62 86 LYS A N 1
ATOM 712 C CA . LYS A 1 86 ? -44.332 -8.217 30.934 1.00 41.62 86 LYS A CA 1
ATOM 713 C C . LYS A 1 86 ? -44.839 -7.083 31.814 1.00 41.62 86 LYS A C 1
ATOM 715 O O . LYS A 1 86 ? -44.706 -7.110 33.033 1.00 41.62 86 LYS A O 1
ATOM 720 N N . GLU A 1 87 ? -45.359 -6.064 31.141 1.00 38.44 87 GLU A N 1
ATOM 721 C CA . GLU A 1 87 ? -46.249 -5.053 31.697 1.00 38.44 87 GLU A CA 1
ATOM 722 C C . GLU A 1 87 ? -47.572 -5.685 32.141 1.00 38.44 87 GLU A C 1
ATOM 724 O O . GLU A 1 87 ? -48.148 -6.497 31.421 1.00 38.44 87 GLU A O 1
ATOM 729 N N . GLY A 1 88 ? -48.072 -5.203 33.280 1.00 46.03 88 GLY A N 1
ATOM 730 C CA . GLY A 1 88 ? -49.496 -4.991 33.506 1.00 46.03 88 GLY A CA 1
ATOM 731 C C . GLY A 1 88 ? -50.291 -6.187 34.009 1.00 46.03 88 GLY A C 1
ATOM 732 O O . GLY A 1 88 ? -50.848 -6.934 33.214 1.00 46.03 88 GLY A O 1
ATOM 733 N N . ASP A 1 89 ? -50.500 -6.247 35.325 1.00 37.06 89 ASP A N 1
ATOM 734 C CA . ASP A 1 89 ? -51.833 -6.599 35.806 1.00 37.06 89 ASP A CA 1
ATOM 735 C C . ASP A 1 89 ? -52.281 -5.602 36.879 1.00 37.06 89 ASP A C 1
ATOM 737 O O . ASP A 1 89 ? -51.622 -5.367 37.894 1.00 37.06 89 ASP A O 1
ATOM 741 N N . LEU A 1 90 ? -53.362 -4.909 36.540 1.00 41.81 90 LEU A N 1
ATOM 742 C CA . LEU A 1 90 ? -53.933 -3.788 37.264 1.00 41.81 90 LEU A CA 1
ATOM 743 C C . LEU A 1 90 ? -54.666 -4.296 38.504 1.00 41.81 90 LEU A C 1
ATOM 745 O O . LEU A 1 90 ? -55.577 -5.119 38.428 1.00 41.81 90 LEU A O 1
ATOM 749 N N . VAL A 1 91 ? -54.297 -3.718 39.642 1.00 43.31 91 VAL A N 1
ATOM 750 C CA . VAL A 1 91 ? -54.991 -3.815 40.924 1.00 43.31 91 VAL A CA 1
ATOM 751 C C . VAL A 1 91 ? -56.480 -3.494 40.742 1.00 43.31 91 VAL A C 1
ATOM 753 O O . VAL A 1 91 ? -56.858 -2.355 40.468 1.00 43.31 91 VAL A O 1
ATOM 756 N N . LYS A 1 92 ? -57.347 -4.495 40.934 1.00 38.16 92 LYS A N 1
ATOM 757 C CA . LYS A 1 92 ? -58.780 -4.282 41.174 1.00 38.16 92 LYS A CA 1
ATOM 758 C C . LYS A 1 92 ? -58.977 -3.917 42.644 1.00 38.16 92 LYS A C 1
ATOM 760 O O . LYS A 1 92 ? -58.919 -4.779 43.514 1.00 38.16 92 LYS A O 1
ATOM 765 N N . VAL A 1 93 ? -59.230 -2.639 42.901 1.00 44.19 93 VAL A N 1
ATOM 766 C CA . VAL A 1 93 ? -59.777 -2.144 44.172 1.00 44.19 93 VAL A CA 1
ATOM 767 C C . VAL A 1 93 ? -61.276 -2.477 44.218 1.00 44.19 93 VAL A C 1
ATOM 769 O O . VAL A 1 93 ? -61.992 -2.070 43.299 1.00 44.19 93 VAL A O 1
ATOM 772 N N . PRO A 1 94 ? -61.798 -3.172 45.246 1.00 39.56 94 PRO A N 1
ATOM 773 C CA . PRO A 1 94 ? -63.234 -3.235 45.485 1.00 39.56 94 PRO A CA 1
ATOM 774 C C . PRO A 1 94 ? -63.689 -2.011 46.293 1.00 39.56 94 PRO A C 1
ATOM 776 O O . PRO A 1 94 ? -63.141 -1.701 47.349 1.00 39.56 94 PRO A O 1
ATOM 779 N N . VAL A 1 95 ? -64.707 -1.325 45.776 1.00 39.66 95 VAL A N 1
ATOM 780 C CA . VAL A 1 95 ? -65.484 -0.277 46.457 1.00 39.66 95 VAL A CA 1
ATOM 781 C C . VAL A 1 95 ? -66.296 -0.911 47.605 1.00 39.66 95 VAL A C 1
ATOM 783 O O . VAL A 1 95 ? -66.855 -1.991 47.394 1.00 39.66 95 VAL A O 1
ATOM 786 N N . PRO A 1 96 ? -66.382 -0.288 48.799 1.00 39.38 96 PRO A N 1
ATOM 787 C CA . PRO A 1 96 ? -67.054 -0.866 49.959 1.00 39.38 96 PRO A CA 1
ATOM 788 C C . PRO A 1 96 ? -68.576 -0.698 49.854 1.00 39.38 96 PRO A C 1
ATOM 790 O O . PRO A 1 96 ? -69.071 0.386 49.548 1.00 39.38 96 PRO A O 1
ATOM 793 N N . GLY A 1 97 ? -69.313 -1.780 50.101 1.00 37.44 97 GLY A N 1
ATOM 794 C CA . GLY A 1 97 ? -70.764 -1.770 50.276 1.00 37.44 97 GLY A CA 1
ATOM 795 C C . GLY A 1 97 ? -71.126 -1.781 51.760 1.00 37.44 97 GLY A C 1
ATOM 796 O O . GLY A 1 97 ? -70.558 -2.558 52.525 1.00 37.44 97 GLY A O 1
ATOM 797 N N . ASP A 1 98 ? -72.058 -0.904 52.129 1.00 43.00 98 ASP A N 1
ATOM 798 C CA . ASP A 1 98 ? -72.691 -0.785 53.444 1.00 43.00 98 ASP A CA 1
ATOM 799 C C . ASP A 1 98 ? -73.196 -2.123 54.003 1.00 43.00 98 ASP A C 1
ATOM 801 O O . ASP A 1 98 ? -73.870 -2.891 53.313 1.00 43.00 98 ASP A O 1
ATOM 805 N N . GLY A 1 99 ? -72.953 -2.340 55.297 1.00 34.12 99 GLY A N 1
ATOM 806 C CA . GLY A 1 99 ? -73.575 -3.414 56.066 1.00 34.12 99 GLY A CA 1
ATOM 807 C C . GLY A 1 99 ? -72.876 -3.688 57.395 1.00 34.12 99 GLY A C 1
ATOM 808 O O . GLY A 1 99 ? -72.055 -4.593 57.485 1.00 34.12 99 GLY A O 1
ATOM 809 N N . ALA A 1 100 ? -73.225 -2.935 58.439 1.00 34.66 100 ALA A N 1
ATOM 810 C CA . ALA A 1 100 ? -73.081 -3.407 59.820 1.00 34.66 100 ALA A CA 1
ATOM 811 C C . ALA A 1 100 ? -74.170 -4.479 60.094 1.00 34.66 100 ALA A C 1
ATOM 813 O O . ALA A 1 100 ? -75.241 -4.406 59.483 1.00 34.66 100 ALA A O 1
ATOM 814 N N . PRO A 1 101 ? -73.942 -5.465 60.985 1.00 46.00 101 PRO A N 1
ATOM 815 C CA . PRO A 1 101 ? -73.936 -5.167 62.416 1.00 46.00 101 PRO A CA 1
ATOM 816 C C . PRO A 1 101 ? -72.796 -5.818 63.213 1.00 46.00 101 PRO A C 1
ATOM 818 O O . PRO A 1 101 ? -72.121 -6.748 62.781 1.00 46.00 101 PRO A O 1
ATOM 821 N N . GLU A 1 102 ? -72.625 -5.268 64.412 1.00 43.28 102 GLU A N 1
ATOM 822 C CA . GLU A 1 102 ? 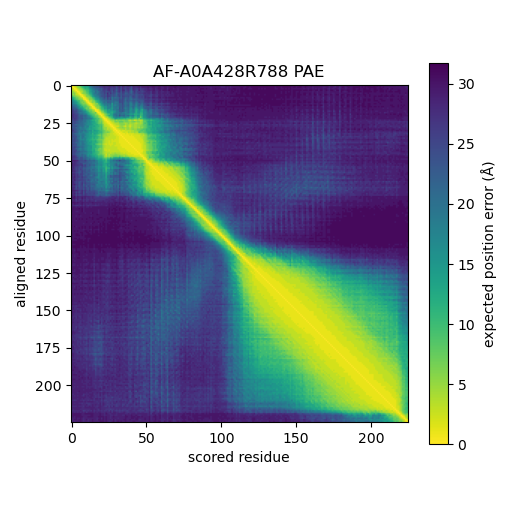-71.744 -5.686 65.499 1.00 43.28 102 GLU A CA 1
ATOM 823 C C . GLU A 1 102 ? -71.779 -7.196 65.779 1.00 43.28 102 GLU A C 1
ATOM 825 O O . GLU A 1 102 ? -72.855 -7.776 65.913 1.00 43.28 102 GLU A O 1
ATOM 830 N N . GLN A 1 103 ? -70.605 -7.788 66.021 1.00 32.69 103 GLN A N 1
ATOM 831 C CA . GLN A 1 103 ? -70.361 -8.617 67.205 1.00 32.69 103 GLN A CA 1
ATOM 832 C C . GLN A 1 103 ? -68.855 -8.844 67.413 1.00 32.69 103 GLN A C 1
ATOM 834 O O . GLN A 1 103 ? -68.090 -9.036 66.475 1.00 32.69 103 GLN A O 1
ATOM 839 N N . ASN A 1 104 ? -68.461 -8.743 68.682 1.00 41.03 104 ASN A N 1
ATOM 840 C CA . ASN A 1 104 ? -67.120 -8.877 69.248 1.00 41.03 104 ASN A CA 1
ATOM 841 C C . ASN A 1 104 ? -66.257 -9.990 68.630 1.00 41.03 104 ASN A C 1
ATOM 843 O O . ASN A 1 104 ? -66.747 -11.098 68.468 1.00 41.03 104 ASN A O 1
ATOM 847 N N . HIS A 1 105 ? -64.970 -9.701 68.391 1.00 31.52 105 HIS A N 1
ATOM 848 C CA . HIS A 1 105 ? -63.777 -10.399 68.916 1.00 31.52 105 HIS A CA 1
ATOM 849 C C . HIS A 1 105 ? -62.517 -9.920 68.147 1.00 31.52 105 HIS A C 1
ATOM 851 O O . HIS A 1 105 ? -62.382 -10.146 66.952 1.00 31.52 105 HIS A O 1
ATOM 857 N N . LEU A 1 106 ? -61.575 -9.256 68.832 1.00 45.66 106 LEU A N 1
ATOM 858 C CA . LEU A 1 106 ? -60.153 -9.205 68.430 1.00 45.66 106 LEU A CA 1
ATOM 859 C C . LEU A 1 106 ? -59.564 -10.623 68.627 1.00 45.66 106 LEU A C 1
ATOM 861 O O . LEU A 1 106 ? -59.975 -11.249 69.611 1.00 45.66 106 LEU A O 1
ATOM 865 N N . PRO A 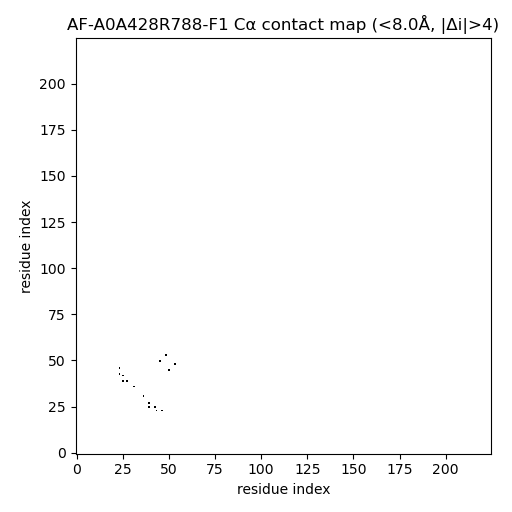1 107 ? -58.632 -11.149 67.790 1.00 49.69 107 PRO A N 1
ATOM 866 C CA . PRO A 1 107 ? -57.476 -10.445 67.218 1.00 49.69 107 PRO A CA 1
ATOM 867 C C . PRO A 1 107 ? -57.092 -10.900 65.779 1.00 49.69 107 PRO A C 1
ATOM 869 O O . PRO A 1 107 ? -56.382 -11.885 65.607 1.00 49.69 107 PRO A O 1
ATOM 872 N N . GLU A 1 108 ? -57.482 -10.176 64.726 1.00 45.94 108 GLU A N 1
ATOM 873 C CA . GLU A 1 108 ? -56.997 -10.454 63.346 1.00 45.94 108 GLU A CA 1
ATOM 874 C C . GLU A 1 108 ? -56.100 -9.339 62.764 1.00 45.94 108 GLU A C 1
ATOM 876 O O . GLU A 1 108 ? -55.399 -9.534 61.768 1.00 45.94 108 GLU A O 1
ATOM 881 N N . ASN A 1 109 ? -56.026 -8.183 63.432 1.00 47.50 109 ASN A N 1
ATOM 882 C CA . ASN A 1 109 ? -55.247 -7.028 62.966 1.00 47.50 109 ASN A CA 1
ATOM 883 C C . ASN A 1 109 ? -53.737 -7.130 63.265 1.00 47.50 109 ASN A C 1
ATOM 885 O O . ASN A 1 109 ? -52.932 -6.580 62.522 1.00 47.50 109 ASN A O 1
ATOM 889 N N . GLU A 1 110 ? -53.319 -7.855 64.309 1.00 48.09 110 GLU A N 1
ATOM 890 C CA . GLU A 1 110 ? -51.887 -8.047 64.611 1.00 48.09 110 GLU A CA 1
ATOM 891 C C . GLU A 1 110 ? -51.219 -9.033 63.647 1.00 48.09 110 GLU A C 1
ATOM 893 O O . GLU A 1 110 ? -50.089 -8.808 63.217 1.00 48.09 110 GLU A O 1
ATOM 898 N N . ALA A 1 111 ? -51.921 -10.095 63.240 1.00 50.03 111 ALA A N 1
ATOM 899 C CA . ALA A 1 111 ? -51.407 -11.057 62.266 1.00 50.03 111 ALA A CA 1
ATOM 900 C C . ALA A 1 111 ? -51.225 -10.412 60.882 1.00 50.03 111 ALA A C 1
ATOM 902 O O . ALA A 1 111 ? -50.210 -10.627 60.220 1.00 50.03 111 ALA A O 1
ATOM 903 N N . THR A 1 112 ? -52.169 -9.568 60.459 1.00 52.59 112 THR A N 1
ATOM 904 C CA . THR A 1 112 ? -52.099 -8.862 59.172 1.00 52.59 112 THR A CA 1
ATOM 905 C C . THR A 1 112 ? -51.072 -7.727 59.180 1.00 52.59 112 THR A C 1
ATOM 907 O O . THR A 1 112 ? -50.336 -7.595 58.203 1.00 52.59 112 THR A O 1
ATOM 910 N N . ALA A 1 113 ? -50.923 -6.990 60.288 1.00 54.81 113 ALA A N 1
ATOM 911 C CA . ALA A 1 113 ? -49.854 -5.999 60.459 1.00 54.81 113 ALA A CA 1
ATOM 912 C C . ALA A 1 113 ? -48.456 -6.644 60.457 1.00 54.81 113 ALA A C 1
ATOM 914 O O . ALA A 1 113 ? -47.560 -6.174 59.763 1.00 54.81 113 ALA A O 1
ATOM 915 N N . THR A 1 114 ? -48.292 -7.785 61.137 1.00 62.62 114 THR A N 1
ATOM 916 C CA . THR A 1 114 ? -47.024 -8.540 61.147 1.00 62.62 114 THR A CA 1
ATOM 917 C C . THR A 1 114 ? -46.683 -9.079 59.752 1.00 62.62 114 THR A C 1
ATOM 919 O O . THR A 1 114 ? -45.522 -9.091 59.346 1.00 62.62 114 THR A O 1
ATOM 922 N N . THR A 1 115 ? -47.695 -9.490 58.981 1.00 65.44 115 THR A N 1
ATOM 923 C CA . THR A 1 115 ? -47.511 -9.976 57.603 1.00 65.44 115 THR A CA 1
ATOM 924 C C . THR A 1 115 ? -47.149 -8.837 56.640 1.00 65.44 115 THR A C 1
ATOM 926 O O . THR A 1 115 ? -46.313 -9.027 55.757 1.00 65.44 115 THR A O 1
ATOM 929 N N . GLN A 1 116 ? -47.727 -7.644 56.820 1.00 69.69 116 GLN A N 1
ATOM 930 C CA . GLN A 1 116 ? -47.355 -6.451 56.051 1.00 69.69 116 GLN A CA 1
ATOM 931 C C . GLN A 1 116 ? -45.935 -5.975 56.374 1.00 69.69 116 GLN A C 1
ATOM 933 O O . GLN A 1 116 ? -45.182 -5.680 55.449 1.00 69.69 116 GLN A O 1
ATOM 938 N N . ASP A 1 117 ? -45.531 -5.966 57.646 1.00 69.94 117 ASP A N 1
ATOM 939 C CA . ASP A 1 117 ? -44.165 -5.598 58.037 1.00 69.94 117 ASP A CA 1
ATOM 940 C C . ASP A 1 117 ? -43.123 -6.560 57.451 1.00 69.94 117 ASP A C 1
ATOM 942 O O . ASP A 1 117 ? -42.091 -6.118 56.942 1.00 69.94 117 ASP A O 1
ATOM 946 N N . LEU A 1 118 ? -43.402 -7.869 57.428 1.00 73.38 118 LEU A N 1
ATOM 947 C CA . LEU A 1 118 ? -42.541 -8.861 56.770 1.00 73.38 118 LEU A CA 1
ATOM 948 C C . LEU A 1 118 ? -42.414 -8.597 55.260 1.00 73.38 118 LEU A C 1
ATOM 950 O O . LEU A 1 118 ? -41.300 -8.583 54.738 1.00 73.38 118 LEU A O 1
ATOM 954 N N . ALA A 1 119 ? -43.525 -8.311 54.576 1.00 72.38 119 ALA A N 1
ATOM 955 C CA . ALA A 1 119 ? -43.525 -7.995 53.146 1.00 72.38 119 ALA A CA 1
ATOM 956 C C . ALA A 1 119 ? -42.751 -6.701 52.825 1.00 72.38 119 ALA A C 1
ATOM 958 O O . ALA A 1 119 ? -41.936 -6.682 51.904 1.00 72.38 119 ALA A O 1
ATOM 959 N N . ILE A 1 120 ? -42.926 -5.642 53.626 1.00 80.94 120 ILE A N 1
ATOM 960 C CA . ILE A 1 120 ? -42.183 -4.376 53.486 1.00 80.94 120 ILE A CA 1
ATOM 961 C C . ILE A 1 120 ? -40.681 -4.601 53.704 1.00 80.94 120 ILE A C 1
ATOM 963 O O . ILE A 1 120 ? -39.840 -4.009 53.020 1.00 80.94 120 ILE A O 1
ATOM 967 N N . THR A 1 121 ? -40.325 -5.469 54.652 1.00 80.31 121 THR A N 1
ATOM 968 C CA . THR A 1 121 ? -38.927 -5.813 54.932 1.00 80.31 121 THR A CA 1
ATOM 969 C C . THR A 1 121 ? -38.304 -6.577 53.759 1.00 80.31 121 THR A C 1
ATOM 971 O O . THR A 1 121 ? -37.177 -6.277 53.357 1.00 80.31 121 THR A O 1
ATOM 974 N N . ASP A 1 122 ? -39.044 -7.507 53.153 1.00 84.81 122 ASP A N 1
ATOM 975 C CA . ASP A 1 122 ? -38.601 -8.253 51.973 1.00 84.81 122 ASP A CA 1
ATOM 976 C C . ASP A 1 122 ? -38.447 -7.365 50.732 1.00 84.81 122 ASP A C 1
ATOM 978 O O . ASP A 1 122 ? -37.425 -7.448 50.045 1.00 84.81 122 ASP A O 1
ATOM 982 N N . GLU A 1 123 ? -39.391 -6.458 50.470 1.00 88.06 123 GLU A N 1
ATOM 983 C CA . GLU A 1 123 ? -39.284 -5.473 49.386 1.00 88.06 123 GLU A CA 1
ATOM 984 C C . GLU A 1 123 ? -38.065 -4.560 49.571 1.00 88.06 123 GLU A C 1
ATOM 986 O O . GLU A 1 123 ? -37.318 -4.297 48.625 1.00 88.06 123 GLU A O 1
ATOM 991 N N . ARG A 1 124 ? -37.795 -4.125 50.807 1.00 87.38 124 ARG A N 1
ATOM 992 C CA . ARG A 1 124 ? -36.616 -3.314 51.132 1.00 87.38 124 ARG A CA 1
ATOM 993 C C . ARG A 1 124 ? -35.312 -4.077 50.894 1.00 87.38 124 ARG A C 1
ATOM 995 O O . ARG A 1 124 ? -34.372 -3.512 50.332 1.00 87.38 124 ARG A O 1
ATOM 1002 N N . ASN A 1 125 ? -35.265 -5.357 51.259 1.00 89.75 125 ASN A N 1
ATOM 1003 C CA . ASN A 1 125 ? -34.120 -6.228 50.990 1.00 89.75 125 ASN A CA 1
ATOM 1004 C C . ASN A 1 125 ? -33.906 -6.442 49.481 1.00 89.75 125 ASN A C 1
ATOM 1006 O O . ASN A 1 125 ? -32.767 -6.470 49.011 1.00 89.75 125 ASN A O 1
ATOM 1010 N N . GLN A 1 126 ? -34.984 -6.578 48.704 1.00 91.94 126 GLN A N 1
ATOM 1011 C CA . GLN A 1 126 ? -34.909 -6.685 47.245 1.00 91.94 126 GLN A CA 1
ATOM 1012 C C . GLN A 1 126 ? -34.411 -5.386 46.602 1.00 91.94 126 GLN A C 1
ATOM 1014 O O . GLN A 1 126 ? -33.522 -5.432 45.751 1.00 91.94 126 GLN A O 1
ATOM 1019 N N . LEU A 1 127 ? -34.913 -4.230 47.043 1.00 91.56 127 LEU A N 1
ATOM 1020 C CA . LEU A 1 127 ? -34.442 -2.921 46.584 1.00 91.56 127 LEU A CA 1
ATOM 1021 C C . LEU A 1 127 ? -32.961 -2.702 46.902 1.00 91.56 127 LEU A C 1
ATOM 1023 O O . LEU A 1 127 ? -32.228 -2.184 46.061 1.00 91.56 127 LEU A O 1
ATOM 1027 N N . GLN A 1 128 ? -32.501 -3.139 48.076 1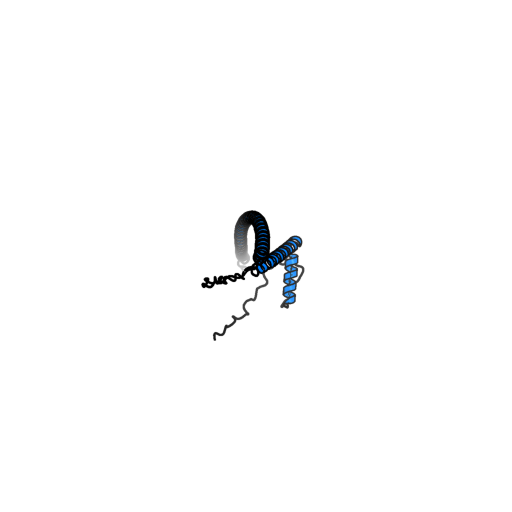.00 93.69 128 GLN A N 1
ATOM 1028 C CA . GLN A 1 128 ? -31.088 -3.069 48.434 1.00 93.69 128 GLN A CA 1
ATOM 1029 C C . GLN A 1 128 ? -30.224 -3.923 47.493 1.00 93.69 128 GLN A C 1
ATOM 1031 O O . GLN A 1 128 ? -29.239 -3.423 46.952 1.00 93.69 128 GLN A O 1
ATOM 1036 N N . LYS A 1 129 ? -30.632 -5.167 47.209 1.00 94.50 129 LYS A N 1
ATOM 1037 C CA . LYS A 1 129 ? -29.931 -6.036 46.246 1.00 94.50 129 LYS A CA 1
ATOM 1038 C C . LYS A 1 129 ? -29.896 -5.437 44.840 1.00 94.50 129 LYS A C 1
ATOM 1040 O O . LYS A 1 129 ? -28.861 -5.479 44.181 1.00 94.50 129 LYS A O 1
ATOM 1045 N N . LEU A 1 130 ? -31.009 -4.865 44.378 1.00 94.56 130 LEU A N 1
ATOM 1046 C CA . LEU A 1 130 ? -31.075 -4.192 43.077 1.00 94.56 130 LEU A CA 1
ATOM 1047 C C . LEU A 1 130 ? -30.158 -2.964 43.031 1.00 94.56 130 LEU A C 1
ATOM 1049 O O . LEU A 1 130 ? -29.493 -2.742 42.023 1.00 94.56 130 LEU A O 1
ATOM 1053 N N . SER A 1 131 ? -30.074 -2.193 44.119 1.00 94.31 131 SER A N 1
ATOM 1054 C CA . SER A 1 131 ? -29.148 -1.060 44.220 1.00 94.31 131 SER A CA 1
ATOM 1055 C C . SER A 1 131 ? -27.692 -1.511 44.098 1.00 94.31 131 SER A C 1
ATOM 1057 O O . SER A 1 131 ? -26.939 -0.939 43.313 1.00 94.31 131 SER A O 1
ATOM 1059 N N . GLU A 1 132 ? -27.306 -2.571 44.811 1.00 95.88 132 GLU A N 1
ATOM 1060 C CA . GLU A 1 132 ? -25.953 -3.136 44.742 1.00 95.88 132 GLU A CA 1
ATOM 1061 C C . GLU A 1 132 ? -25.615 -3.635 43.328 1.00 95.88 132 GLU A C 1
ATOM 1063 O O . GLU A 1 132 ? -24.516 -3.392 42.827 1.00 95.88 132 GLU A O 1
ATOM 1068 N N . GLN A 1 133 ? -26.570 -4.274 42.644 1.00 95.94 133 GLN A N 1
ATOM 1069 C CA . GLN A 1 133 ? -26.405 -4.699 41.249 1.00 95.94 133 GLN A CA 1
ATOM 1070 C C . GLN A 1 133 ? -26.228 -3.511 40.296 1.00 95.94 133 GLN A C 1
ATOM 1072 O O . GLN A 1 133 ? -25.380 -3.557 39.404 1.00 95.94 133 GLN A O 1
ATOM 1077 N N . VAL A 1 134 ? -26.993 -2.431 40.479 1.00 95.62 134 VAL A N 1
ATOM 1078 C CA . VAL A 1 134 ? -26.847 -1.209 39.675 1.00 95.62 134 VAL A CA 1
ATOM 1079 C C . VAL A 1 134 ? -25.464 -0.589 39.872 1.00 95.62 134 VAL A C 1
ATOM 1081 O O . VAL A 1 134 ? -24.838 -0.179 38.891 1.00 95.62 134 VAL A O 1
ATOM 1084 N N . ASP A 1 135 ? -24.958 -0.551 41.103 1.00 96.06 135 ASP A N 1
ATOM 1085 C CA . ASP A 1 135 ? -23.627 -0.015 41.392 1.00 96.06 135 ASP A CA 1
ATOM 1086 C C . ASP A 1 135 ? -22.512 -0.885 40.793 1.00 96.06 135 ASP A C 1
ATOM 1088 O O . ASP A 1 135 ? -21.567 -0.349 40.205 1.00 96.06 135 ASP A O 1
ATOM 1092 N N . GLN A 1 136 ? -22.650 -2.214 40.838 1.00 96.62 136 GLN A N 1
ATOM 1093 C CA . GLN A 1 136 ? -21.731 -3.139 40.161 1.00 96.62 136 GLN A CA 1
ATOM 1094 C C . GLN A 1 136 ? -21.716 -2.912 38.643 1.00 96.62 136 GLN A C 1
ATOM 1096 O O . GLN A 1 136 ? -20.648 -2.750 38.049 1.00 96.62 136 GLN A O 1
ATOM 1101 N N . LEU A 1 137 ? -22.889 -2.813 38.010 1.00 96.81 137 LEU A N 1
ATOM 1102 C CA . LEU A 1 137 ? -22.995 -2.564 36.569 1.00 96.81 137 LEU A CA 1
ATOM 1103 C C . LEU A 1 137 ? -22.395 -1.212 36.166 1.00 96.81 137 LEU A C 1
ATOM 1105 O O . LEU A 1 137 ? -21.757 -1.106 35.117 1.00 96.81 137 LEU A O 1
ATOM 1109 N N . ARG A 1 138 ? -22.551 -0.177 36.998 1.00 96.94 138 ARG A N 1
ATOM 1110 C CA . ARG A 1 138 ? -21.922 1.134 36.770 1.00 96.94 138 ARG A CA 1
ATOM 1111 C C . ARG A 1 138 ? -20.400 1.049 36.800 1.00 96.94 138 ARG A C 1
ATOM 1113 O O . ARG A 1 138 ? -19.750 1.624 35.928 1.00 96.94 138 ARG A O 1
ATOM 1120 N N . GLN A 1 139 ? -19.836 0.315 37.759 1.00 96.44 139 GLN A N 1
ATOM 1121 C CA . GLN A 1 139 ? -18.390 0.103 37.830 1.00 96.44 139 GLN A CA 1
ATOM 1122 C C . GLN A 1 139 ? -17.871 -0.673 36.615 1.00 96.44 139 GLN A C 1
ATOM 1124 O O . GLN A 1 139 ? -16.862 -0.286 36.025 1.00 96.44 139 GLN A O 1
ATOM 1129 N N . GLU A 1 140 ? -18.573 -1.726 36.192 1.00 95.75 140 GLU A N 1
ATOM 1130 C CA . GLU A 1 140 ? -18.206 -2.471 34.985 1.00 95.75 140 GLU A CA 1
ATOM 1131 C C . GLU A 1 140 ? -18.250 -1.605 33.722 1.00 95.75 140 GLU A C 1
ATOM 1133 O O . GLU A 1 140 ? -17.347 -1.687 32.885 1.00 95.75 140 GLU A O 1
ATOM 1138 N N . LEU A 1 141 ? -19.287 -0.775 33.569 1.00 95.56 141 LEU A N 1
ATOM 1139 C CA . LEU A 1 141 ? -19.399 0.152 32.442 1.00 95.56 141 LEU A CA 1
ATOM 1140 C C . LEU A 1 141 ? -18.220 1.123 32.411 1.00 95.56 141 LEU A C 1
ATOM 1142 O O . LEU A 1 141 ? -17.584 1.269 31.369 1.00 95.56 141 LEU A O 1
ATOM 1146 N N . GLN A 1 142 ? -17.856 1.698 33.558 1.00 96.44 142 GLN A N 1
ATOM 1147 C CA . GLN A 1 142 ? -16.711 2.598 33.653 1.00 96.44 142 GLN A CA 1
ATOM 1148 C C . GLN A 1 142 ? -15.397 1.905 33.248 1.00 96.44 142 GLN A C 1
ATOM 1150 O O . GLN A 1 142 ? -14.608 2.458 32.479 1.00 96.44 142 GLN A O 1
ATOM 1155 N N . GLN A 1 143 ? -15.173 0.666 33.695 1.00 96.75 143 GLN A N 1
ATOM 1156 C CA . GLN A 1 143 ? -13.989 -0.107 33.301 1.00 96.75 143 GLN A CA 1
ATOM 1157 C C . GLN A 1 143 ? -13.964 -0.404 31.795 1.00 96.75 143 GLN A C 1
ATOM 1159 O O . GLN A 1 143 ? -12.904 -0.328 31.157 1.00 96.75 143 GLN A O 1
ATOM 1164 N N . ARG A 1 144 ? -15.125 -0.722 31.207 1.00 94.88 144 ARG A N 1
ATOM 1165 C CA . ARG A 1 144 ? -15.261 -0.938 29.760 1.00 94.88 144 ARG A CA 1
ATOM 1166 C C . ARG A 1 144 ? -14.975 0.341 28.977 1.00 94.88 144 ARG A C 1
ATOM 1168 O O . ARG A 1 144 ? -14.215 0.282 28.010 1.00 94.88 144 ARG A O 1
ATOM 1175 N N . ASP A 1 145 ? -15.475 1.489 29.418 1.00 97.00 145 ASP A N 1
ATOM 1176 C CA . ASP A 1 145 ? -15.206 2.783 28.780 1.00 97.00 145 ASP A CA 1
ATOM 1177 C C . ASP A 1 145 ? -13.711 3.134 28.803 1.00 97.00 145 ASP A C 1
ATOM 1179 O O . ASP A 1 145 ? -13.131 3.557 27.794 1.00 97.00 145 ASP A O 1
ATOM 1183 N N . GLU A 1 146 ? -13.027 2.877 29.918 1.00 96.62 146 GLU A N 1
ATOM 1184 C CA . GLU A 1 146 ? -11.576 3.053 30.018 1.00 96.62 146 GLU A CA 1
ATOM 1185 C C . GLU A 1 146 ? -10.805 2.104 29.089 1.00 96.62 146 GLU A C 1
ATOM 1187 O O . GLU A 1 146 ? -9.778 2.474 28.502 1.00 96.62 146 GLU A O 1
ATOM 1192 N N . GLN A 1 147 ? -11.270 0.863 28.943 1.00 96.81 147 GLN A N 1
ATOM 1193 C CA . GLN A 1 147 ? -10.696 -0.095 28.003 1.00 96.81 147 GLN A CA 1
ATOM 1194 C C . GLN A 1 147 ? -10.888 0.364 26.551 1.00 96.81 147 GLN A C 1
ATOM 1196 O O . GLN A 1 147 ? -9.919 0.351 25.784 1.00 96.81 147 GLN A O 1
ATOM 1201 N N . ILE A 1 148 ? -12.085 0.829 26.186 1.00 96.00 148 ILE A N 1
ATOM 1202 C CA . ILE A 1 148 ? -12.390 1.370 24.854 1.00 96.00 148 ILE A CA 1
ATOM 1203 C C . ILE A 1 148 ? -11.489 2.573 24.560 1.00 96.00 148 ILE A C 1
ATOM 1205 O O . ILE A 1 148 ? -10.811 2.602 23.534 1.00 96.00 148 ILE A O 1
ATOM 1209 N N . SER A 1 149 ? -11.355 3.508 25.504 1.00 97.12 149 SER A N 1
ATOM 1210 C CA . SER A 1 149 ? -10.480 4.679 25.363 1.00 97.12 149 SER A CA 1
ATOM 1211 C C . SER A 1 149 ? -9.014 4.296 25.109 1.00 97.12 149 SER A C 1
ATOM 1213 O O . SER A 1 149 ? -8.327 4.893 24.266 1.00 97.12 149 SER A O 1
ATOM 1215 N N . ARG A 1 150 ? -8.515 3.251 25.787 1.00 96.31 150 ARG A N 1
ATOM 1216 C CA . ARG A 1 150 ? -7.171 2.694 25.542 1.00 96.31 150 ARG A CA 1
ATOM 1217 C C . ARG A 1 150 ? -7.055 2.076 24.148 1.00 96.31 150 ARG A C 1
ATOM 1219 O O . ARG A 1 150 ? -6.061 2.321 23.454 1.00 96.31 150 ARG A O 1
ATOM 1226 N N . MET A 1 151 ? -8.059 1.318 23.716 1.00 97.19 151 MET A N 1
ATOM 1227 C CA . MET A 1 151 ? -8.099 0.727 22.376 1.00 97.19 151 MET A CA 1
ATOM 1228 C C . MET A 1 151 ? -8.122 1.803 21.285 1.00 97.19 151 MET A C 1
ATOM 1230 O O . MET A 1 151 ? -7.325 1.731 20.349 1.00 97.19 151 MET A O 1
ATOM 1234 N N . ASP A 1 152 ? -8.914 2.859 21.444 1.00 97.69 152 ASP A N 1
ATOM 1235 C CA . ASP A 1 152 ? -8.995 3.971 20.494 1.00 97.69 152 ASP A CA 1
ATOM 1236 C C . ASP A 1 152 ? -7.679 4.736 20.355 1.00 97.69 152 ASP A C 1
ATOM 1238 O O . ASP A 1 152 ? -7.298 5.170 19.260 1.00 97.69 152 ASP A O 1
ATOM 1242 N N . LYS A 1 153 ? -6.944 4.916 21.458 1.00 97.12 153 LYS A N 1
ATOM 1243 C CA . LYS A 1 153 ? -5.591 5.491 21.412 1.00 97.12 153 LYS A CA 1
ATOM 1244 C C . LYS A 1 153 ? -4.650 4.603 20.592 1.00 97.12 153 LYS A C 1
ATOM 1246 O O . LYS A 1 153 ? -3.955 5.115 19.710 1.00 97.12 153 LYS A O 1
ATOM 1251 N N . ARG A 1 154 ? -4.677 3.283 20.810 1.00 96.56 154 ARG A N 1
ATOM 1252 C CA . ARG A 1 154 ? -3.857 2.318 20.057 1.00 96.56 154 ARG A CA 1
ATOM 1253 C C . ARG A 1 154 ? -4.218 2.289 18.570 1.00 96.56 154 ARG A C 1
ATOM 1255 O O . ARG A 1 154 ? -3.317 2.326 17.734 1.00 96.56 154 ARG A O 1
ATOM 1262 N N . ILE A 1 155 ? -5.508 2.299 18.233 1.00 97.06 155 ILE A N 1
ATOM 1263 C CA . ILE A 1 155 ? -5.990 2.350 16.844 1.00 97.06 155 ILE A CA 1
ATOM 1264 C C . ILE A 1 155 ? -5.501 3.628 16.156 1.00 97.06 155 ILE A C 1
ATOM 1266 O O . ILE A 1 155 ? -4.968 3.570 15.047 1.00 97.06 155 ILE A O 1
ATOM 1270 N N . ARG A 1 156 ? -5.616 4.791 16.812 1.00 97.19 156 ARG A N 1
ATOM 1271 C CA . ARG A 1 156 ? -5.108 6.063 16.267 1.00 97.19 156 ARG A CA 1
ATOM 1272 C C . ARG A 1 156 ? -3.601 6.027 16.028 1.00 97.19 156 ARG A C 1
ATOM 1274 O O . ARG A 1 156 ? -3.139 6.496 14.988 1.00 97.19 156 ARG A O 1
ATOM 1281 N N . GLN A 1 157 ? -2.835 5.446 16.948 1.00 97.69 157 GLN A N 1
ATOM 1282 C CA . GLN A 1 157 ? -1.393 5.282 16.778 1.00 97.69 157 GLN A CA 1
ATOM 1283 C C . GLN A 1 157 ? -1.061 4.362 15.594 1.00 97.69 157 GLN A C 1
ATOM 1285 O O . GLN A 1 157 ? -0.210 4.706 14.775 1.00 97.69 157 GLN A O 1
ATOM 1290 N N . GLN A 1 158 ? -1.762 3.235 15.456 1.00 97.50 158 GLN A N 1
ATOM 1291 C CA . GLN A 1 158 ? -1.583 2.316 14.330 1.00 97.50 158 GLN A CA 1
ATOM 1292 C C . GLN A 1 158 ? -1.923 2.978 12.992 1.00 97.50 158 GLN A C 1
ATOM 1294 O O . GLN A 1 158 ? -1.133 2.872 12.058 1.00 97.50 158 GLN A O 1
ATOM 1299 N N . LYS A 1 159 ? -3.026 3.736 12.908 1.00 97.94 159 LYS A N 1
ATOM 1300 C CA . LYS A 1 159 ? -3.387 4.498 11.699 1.00 97.94 159 LYS A CA 1
ATOM 1301 C C . LYS A 1 159 ? -2.277 5.460 11.270 1.00 97.94 159 LYS A C 1
ATOM 1303 O O . LYS A 1 159 ? -1.938 5.511 10.091 1.00 97.94 159 LYS A O 1
ATOM 1308 N N . ARG A 1 160 ? -1.660 6.174 12.219 1.00 97.00 160 ARG A N 1
ATOM 1309 C CA . ARG A 1 160 ? -0.516 7.061 11.930 1.00 97.00 160 ARG A CA 1
ATOM 1310 C C . ARG A 1 160 ? 0.683 6.285 11.385 1.00 97.00 160 ARG A C 1
ATOM 1312 O O . ARG A 1 160 ? 1.288 6.713 10.409 1.00 97.00 160 ARG A O 1
ATOM 1319 N N . GLN A 1 161 ? 1.011 5.139 11.981 1.00 97.00 161 GLN A N 1
ATOM 1320 C CA . GLN A 1 161 ? 2.118 4.305 11.502 1.00 97.00 161 GLN A CA 1
ATOM 1321 C C . GLN A 1 161 ? 1.858 3.721 10.111 1.00 97.00 161 GLN A C 1
ATOM 1323 O O . GLN A 1 161 ? 2.787 3.628 9.317 1.00 97.00 161 GLN A O 1
ATOM 1328 N N . ILE A 1 162 ? 0.621 3.308 9.818 1.00 97.00 162 ILE A N 1
ATOM 1329 C CA . ILE A 1 162 ? 0.229 2.817 8.490 1.00 97.00 162 ILE A CA 1
ATOM 1330 C C . ILE A 1 162 ? 0.411 3.935 7.464 1.00 97.00 162 ILE A C 1
ATOM 1332 O O . ILE A 1 162 ? 1.169 3.760 6.520 1.00 97.00 162 ILE A O 1
ATOM 1336 N N . SER A 1 163 ? -0.137 5.122 7.733 1.00 96.38 163 SER A N 1
ATOM 1337 C CA . SER A 1 163 ? 0.008 6.278 6.843 1.00 96.38 163 SER A CA 1
ATOM 1338 C C . SER A 1 163 ? 1.477 6.630 6.558 1.00 96.38 163 SER A C 1
ATOM 1340 O O . SER A 1 163 ? 1.845 6.878 5.414 1.00 96.38 163 SER A O 1
ATOM 1342 N N . GLN A 1 164 ? 2.354 6.569 7.566 1.00 96.62 164 GLN A N 1
ATOM 1343 C CA . GLN A 1 164 ? 3.797 6.769 7.375 1.00 96.62 164 GLN A CA 1
ATOM 1344 C C . GLN A 1 164 ? 4.480 5.666 6.553 1.00 96.62 164 GLN A C 1
ATOM 1346 O O . GLN A 1 164 ? 5.519 5.908 5.938 1.00 96.62 164 GLN A O 1
ATOM 1351 N N . ARG A 1 165 ? 3.971 4.430 6.589 1.00 96.88 165 ARG A N 1
ATOM 1352 C CA . ARG A 1 165 ? 4.486 3.346 5.743 1.00 96.88 165 ARG A CA 1
ATOM 1353 C C . ARG A 1 165 ? 4.013 3.520 4.304 1.00 96.88 165 ARG A C 1
ATOM 1355 O O . ARG A 1 165 ? 4.828 3.355 3.402 1.00 96.88 165 ARG A O 1
ATOM 1362 N N . ASP A 1 166 ? 2.764 3.922 4.100 1.00 97.31 166 ASP A N 1
ATOM 1363 C CA . ASP A 1 166 ? 2.179 4.122 2.772 1.00 97.31 166 ASP A CA 1
ATOM 1364 C C . ASP A 1 166 ? 2.897 5.226 1.988 1.00 97.31 166 ASP A C 1
ATOM 1366 O O . ASP A 1 166 ? 3.185 5.056 0.802 1.00 97.31 166 ASP A O 1
ATOM 1370 N N . THR A 1 167 ? 3.282 6.323 2.649 1.00 96.06 167 THR A N 1
ATOM 1371 C CA . THR A 1 167 ? 4.090 7.375 2.009 1.00 96.06 167 THR A CA 1
ATOM 1372 C C . THR A 1 167 ? 5.453 6.843 1.568 1.00 96.06 167 THR A C 1
ATOM 1374 O O . THR A 1 167 ? 5.846 7.025 0.419 1.00 96.06 167 THR A O 1
ATOM 1377 N N . LYS A 1 168 ? 6.143 6.084 2.430 1.00 96.19 168 LYS A N 1
ATOM 1378 C CA . LYS A 1 168 ? 7.434 5.458 2.089 1.00 96.19 168 LYS A CA 1
ATOM 1379 C C . LYS A 1 168 ? 7.322 4.450 0.945 1.00 96.19 168 LYS A C 1
ATOM 1381 O O . LYS A 1 168 ? 8.252 4.336 0.149 1.00 96.19 168 LYS A O 1
ATOM 1386 N N . ILE A 1 169 ? 6.229 3.691 0.881 1.00 96.62 169 ILE A N 1
ATOM 1387 C CA . ILE A 1 169 ? 5.965 2.756 -0.221 1.00 96.62 169 ILE A CA 1
ATOM 1388 C C . ILE A 1 169 ? 5.757 3.541 -1.516 1.00 96.62 169 ILE A C 1
ATOM 1390 O O . ILE A 1 169 ? 6.422 3.260 -2.508 1.00 96.62 169 ILE A O 1
ATOM 1394 N N . THR A 1 170 ? 4.929 4.584 -1.474 1.00 97.19 170 THR A N 1
ATOM 1395 C CA . THR A 1 170 ? 4.651 5.450 -2.628 1.00 97.19 170 THR A CA 1
ATOM 1396 C C . THR A 1 170 ? 5.931 6.075 -3.193 1.00 97.19 170 THR A C 1
ATOM 1398 O O . THR A 1 170 ? 6.147 6.062 -4.407 1.00 97.19 170 THR A O 1
ATOM 1401 N N . ASP A 1 171 ? 6.824 6.559 -2.327 1.00 96.94 171 ASP A N 1
ATOM 1402 C CA . ASP A 1 171 ? 8.119 7.115 -2.735 1.00 96.94 171 ASP A CA 1
ATOM 1403 C C . ASP A 1 171 ? 9.030 6.061 -3.374 1.00 96.94 171 ASP A C 1
ATOM 1405 O O . ASP A 1 171 ? 9.659 6.311 -4.409 1.00 96.94 171 ASP A O 1
ATOM 1409 N N . LYS A 1 172 ? 9.082 4.855 -2.794 1.00 97.19 172 LYS A N 1
ATOM 1410 C CA . LYS A 1 172 ? 9.829 3.731 -3.374 1.00 97.19 172 LYS A CA 1
ATOM 1411 C C . LYS A 1 172 ? 9.282 3.341 -4.742 1.00 97.19 172 LYS A C 1
ATOM 1413 O O . LYS A 1 172 ? 10.066 3.143 -5.666 1.00 97.19 172 LYS A O 1
ATOM 1418 N N . ASP A 1 173 ? 7.966 3.284 -4.899 1.00 97.31 173 ASP A N 1
ATOM 1419 C CA . ASP A 1 173 ? 7.327 2.957 -6.172 1.00 97.31 173 ASP A CA 1
ATOM 1420 C C . ASP A 1 173 ? 7.604 4.017 -7.234 1.00 97.31 173 ASP A C 1
ATOM 1422 O O . ASP A 1 173 ? 7.893 3.681 -8.386 1.00 97.31 173 ASP A O 1
ATOM 1426 N N . ARG A 1 174 ? 7.596 5.298 -6.848 1.00 96.88 174 ARG A N 1
ATOM 1427 C CA . ARG A 1 174 ? 7.998 6.395 -7.732 1.00 96.88 174 ARG A CA 1
ATOM 1428 C C . ARG A 1 174 ? 9.449 6.237 -8.185 1.00 96.88 174 ARG A C 1
ATOM 1430 O O . ARG A 1 174 ? 9.715 6.326 -9.382 1.00 96.88 174 ARG A O 1
ATOM 1437 N N . ARG A 1 175 ? 10.371 5.947 -7.262 1.00 97.00 175 ARG A N 1
ATOM 1438 C CA . ARG A 1 175 ? 11.785 5.703 -7.591 1.00 97.00 175 ARG A CA 1
ATOM 1439 C C . ARG A 1 175 ? 11.958 4.484 -8.500 1.00 97.00 175 ARG A C 1
ATOM 144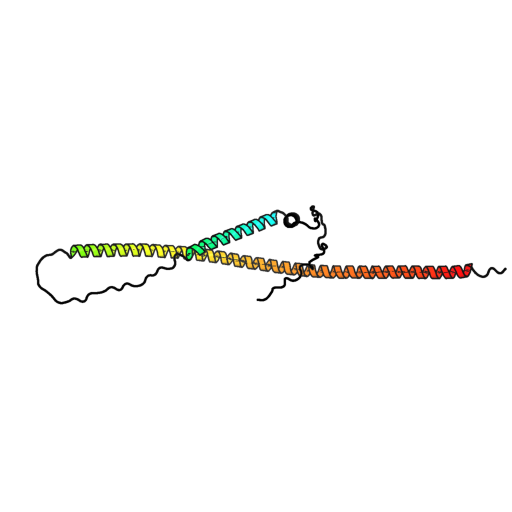1 O O . ARG A 1 175 ? 12.716 4.545 -9.460 1.00 97.00 175 ARG A O 1
ATOM 1448 N N . ASN A 1 176 ? 11.234 3.400 -8.239 1.00 97.19 176 ASN A N 1
ATOM 1449 C CA . ASN A 1 176 ? 11.282 2.186 -9.055 1.00 97.19 176 ASN A CA 1
ATOM 1450 C C . ASN A 1 176 ? 10.704 2.385 -10.459 1.00 97.19 176 ASN A C 1
ATOM 1452 O O . ASN A 1 176 ? 11.144 1.715 -11.391 1.00 97.19 176 ASN A O 1
ATOM 1456 N N . ARG A 1 177 ? 9.709 3.265 -10.632 1.00 97.38 177 ARG A N 1
ATOM 1457 C CA . ARG A 1 177 ? 9.248 3.675 -11.968 1.00 97.38 177 ARG A CA 1
ATOM 1458 C C . ARG A 1 177 ? 10.348 4.433 -12.704 1.00 97.38 177 ARG A C 1
ATOM 1460 O O . ARG A 1 177 ? 10.760 3.981 -13.760 1.00 97.38 177 ARG A O 1
ATOM 1467 N N . TYR A 1 178 ? 10.916 5.460 -12.074 1.00 97.31 178 TYR A N 1
ATOM 1468 C CA . TYR A 1 178 ? 12.015 6.231 -12.662 1.00 97.31 178 TYR A CA 1
ATOM 1469 C C . TYR A 1 178 ? 13.199 5.349 -13.091 1.00 97.31 178 TYR A C 1
ATOM 1471 O O . TYR A 1 178 ? 13.704 5.479 -14.198 1.00 97.31 178 TYR A O 1
ATOM 1479 N N . LEU A 1 179 ? 13.614 4.396 -12.248 1.00 97.75 179 LEU A N 1
ATOM 1480 C CA . LEU A 1 179 ? 14.699 3.471 -12.592 1.00 97.75 179 LEU A CA 1
ATOM 1481 C C . LEU A 1 179 ? 14.355 2.560 -13.777 1.00 97.75 179 LEU A C 1
ATOM 1483 O O . LEU A 1 179 ? 15.234 2.269 -14.585 1.00 97.75 179 LEU A O 1
ATOM 1487 N N . ARG A 1 180 ? 13.098 2.115 -13.893 1.00 97.56 180 ARG A N 1
ATOM 1488 C CA . ARG A 1 180 ? 12.641 1.331 -15.049 1.00 97.56 180 ARG A CA 1
ATOM 1489 C C . ARG A 1 180 ? 12.671 2.155 -16.330 1.00 97.56 180 ARG A C 1
ATOM 1491 O O . ARG A 1 180 ? 13.143 1.642 -17.339 1.00 97.56 180 ARG A O 1
ATOM 1498 N N . ASP A 1 181 ? 12.250 3.412 -16.263 1.00 97.94 181 ASP A N 1
ATOM 1499 C CA . ASP A 1 181 ? 12.276 4.329 -17.405 1.00 97.94 181 ASP A CA 1
ATOM 1500 C C . ASP A 1 181 ? 13.721 4.641 -17.832 1.00 97.94 181 ASP A C 1
ATOM 1502 O O . ASP A 1 181 ? 14.053 4.617 -19.013 1.00 97.94 181 ASP A O 1
ATOM 1506 N N . CYS A 1 182 ? 14.640 4.848 -16.883 1.00 97.06 182 CYS A N 1
ATOM 1507 C CA . CYS A 1 182 ? 16.061 4.986 -17.212 1.00 97.06 182 CYS A CA 1
ATOM 1508 C C . CYS A 1 182 ? 16.628 3.714 -17.860 1.00 97.06 182 CYS A C 1
ATOM 1510 O O . CYS A 1 182 ? 17.399 3.799 -18.813 1.00 97.06 182 CYS A O 1
ATOM 1512 N N . ALA A 1 183 ? 16.259 2.533 -17.359 1.00 98.00 183 ALA A N 1
ATOM 1513 C CA . ALA A 1 183 ? 16.734 1.269 -17.909 1.00 98.00 183 ALA A CA 1
ATOM 1514 C C . ALA A 1 183 ? 16.209 1.013 -19.332 1.00 98.00 183 ALA A C 1
ATOM 1516 O O . ALA A 1 183 ? 16.958 0.498 -20.163 1.00 98.00 183 ALA A O 1
ATOM 1517 N N . SER A 1 184 ? 14.958 1.380 -19.633 1.00 97.50 184 SER A N 1
ATOM 1518 C CA . SER A 1 184 ? 14.414 1.264 -20.990 1.00 97.50 184 SER A CA 1
ATOM 1519 C C . SER A 1 184 ? 15.117 2.213 -21.960 1.00 97.50 184 SER A C 1
ATOM 1521 O O . SER A 1 184 ? 15.523 1.771 -23.032 1.00 97.50 184 SER A O 1
ATOM 1523 N N . LEU A 1 185 ? 15.362 3.465 -21.558 1.00 98.19 185 LEU A N 1
ATOM 1524 C CA . LEU A 1 185 ? 16.111 4.434 -22.365 1.00 98.19 185 LEU A CA 1
ATOM 1525 C C . LEU A 1 185 ? 17.547 3.975 -22.645 1.00 98.19 185 LEU A C 1
ATOM 1527 O O . LEU A 1 185 ? 18.025 4.089 -23.772 1.00 98.19 185 LEU A O 1
ATOM 1531 N N . LEU A 1 186 ? 18.237 3.426 -21.641 1.00 97.88 186 LEU A N 1
ATOM 1532 C CA . LEU A 1 186 ? 19.587 2.883 -21.822 1.00 97.88 186 LEU A CA 1
ATOM 1533 C C . LEU A 1 186 ? 19.600 1.675 -22.759 1.00 97.88 186 LEU A C 1
ATOM 1535 O O . LEU A 1 186 ? 20.505 1.558 -23.583 1.00 97.88 186 LEU A O 1
ATOM 1539 N N . ARG A 1 187 ? 18.600 0.791 -22.657 1.00 98.19 187 ARG A N 1
ATOM 1540 C CA . ARG A 1 187 ? 18.462 -0.348 -23.570 1.00 98.19 187 ARG A CA 1
ATOM 1541 C C . ARG A 1 187 ? 18.265 0.130 -25.006 1.00 98.19 187 ARG A C 1
ATOM 1543 O O . ARG A 1 187 ? 19.022 -0.291 -25.871 1.00 98.19 187 ARG A O 1
ATOM 1550 N N . GLN A 1 188 ? 17.328 1.049 -25.226 1.00 97.94 188 GLN A N 1
ATOM 1551 C CA . GLN A 1 188 ? 17.079 1.622 -26.547 1.00 97.94 188 GLN A CA 1
ATOM 1552 C C . GLN A 1 188 ? 18.347 2.268 -27.117 1.00 97.94 188 GLN A C 1
ATOM 1554 O O . GLN A 1 188 ? 18.759 1.953 -28.226 1.00 97.94 188 GLN A O 1
ATOM 1559 N N . ARG A 1 189 ? 19.048 3.088 -26.324 1.00 98.00 189 ARG A N 1
ATOM 1560 C CA . ARG A 1 189 ? 20.298 3.712 -26.772 1.00 98.00 189 ARG A CA 1
ATOM 1561 C C . ARG A 1 189 ? 21.380 2.689 -27.125 1.00 98.00 189 ARG A C 1
ATOM 1563 O O . ARG A 1 189 ? 22.172 2.929 -28.031 1.00 98.00 189 ARG A O 1
ATOM 1570 N N . SER A 1 190 ? 21.446 1.574 -26.399 1.00 98.31 190 SER A N 1
ATOM 1571 C CA . SER A 1 190 ? 22.372 0.483 -26.707 1.00 98.31 190 SER A CA 1
ATOM 1572 C C . SER A 1 190 ? 22.020 -0.219 -28.020 1.00 98.31 190 SER A C 1
ATOM 1574 O O . SER A 1 190 ? 22.929 -0.623 -28.741 1.00 98.31 190 SER A O 1
ATOM 1576 N N . GLU A 1 191 ? 20.731 -0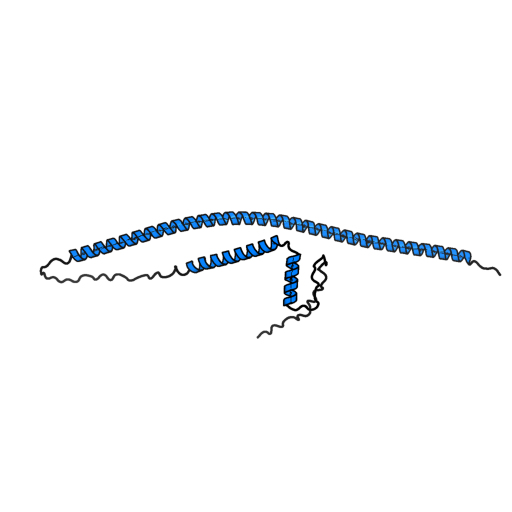.386 -28.318 1.00 98.19 191 GLU A N 1
ATOM 1577 C CA . GLU A 1 191 ? 20.246 -0.953 -29.581 1.00 98.19 191 GLU A CA 1
ATOM 1578 C C . GLU A 1 191 ? 20.581 -0.022 -30.756 1.00 98.19 191 GLU A C 1
ATOM 1580 O O . GLU A 1 191 ? 21.162 -0.480 -31.739 1.00 98.19 191 GLU A O 1
ATOM 1585 N N . ASP A 1 192 ? 20.345 1.285 -30.607 1.00 97.94 192 ASP A N 1
ATOM 1586 C CA . ASP A 1 192 ? 20.691 2.299 -31.614 1.00 97.94 192 ASP A CA 1
ATOM 1587 C C . ASP A 1 192 ? 22.200 2.298 -31.922 1.00 97.94 192 ASP A C 1
ATOM 1589 O O . ASP A 1 192 ? 22.613 2.231 -33.078 1.00 97.94 192 ASP A O 1
ATOM 1593 N N . LEU A 1 193 ? 23.041 2.294 -30.879 1.00 97.94 193 LEU A N 1
ATOM 1594 C CA . LEU A 1 193 ? 24.501 2.204 -31.013 1.00 97.94 193 LEU A CA 1
ATOM 1595 C C . LEU A 1 193 ? 24.946 0.905 -31.687 1.00 97.94 193 LEU A C 1
ATOM 1597 O O . LEU A 1 193 ? 25.949 0.884 -32.403 1.00 97.94 193 LEU A O 1
ATOM 1601 N N . HIS A 1 194 ? 24.254 -0.204 -31.425 1.00 97.69 194 HIS A N 1
ATOM 1602 C CA . HIS A 1 194 ? 24.567 -1.469 -32.073 1.00 97.69 194 HIS A CA 1
ATOM 1603 C C . HIS A 1 194 ? 24.276 -1.401 -33.574 1.00 97.69 194 HIS A C 1
ATOM 1605 O O . HIS A 1 194 ? 25.112 -1.837 -34.367 1.00 97.69 194 HIS A O 1
ATOM 1611 N N . LEU A 1 195 ? 23.138 -0.815 -33.953 1.00 98.00 195 LEU A N 1
ATOM 1612 C CA . LEU A 1 195 ? 22.749 -0.625 -35.346 1.00 98.00 195 LEU A CA 1
ATOM 1613 C C . LEU A 1 195 ? 23.727 0.302 -36.081 1.00 98.00 195 LEU A C 1
ATOM 1615 O O . LEU A 1 195 ? 24.257 -0.080 -37.120 1.00 98.00 195 LEU A O 1
ATOM 1619 N N . GLU A 1 196 ? 24.063 1.451 -35.491 1.00 97.88 196 GLU A N 1
ATOM 1620 C CA . GLU A 1 196 ? 25.043 2.402 -36.040 1.00 97.88 196 GLU A CA 1
ATOM 1621 C C . GLU A 1 196 ? 26.414 1.738 -36.271 1.00 97.88 196 GLU A C 1
ATOM 1623 O O . GLU A 1 196 ? 27.052 1.905 -37.316 1.00 97.88 196 GLU A O 1
ATOM 1628 N N . ASN A 1 197 ? 26.861 0.905 -35.325 1.00 98.00 197 ASN A N 1
ATOM 1629 C CA . ASN A 1 197 ? 28.101 0.145 -35.476 1.00 98.00 197 ASN A CA 1
ATOM 1630 C C . ASN A 1 197 ? 28.022 -0.909 -36.589 1.00 98.00 197 ASN A C 1
ATOM 1632 O O . ASN A 1 197 ? 29.012 -1.127 -37.292 1.00 98.00 197 ASN A O 1
ATOM 1636 N N . GLN A 1 198 ? 26.884 -1.589 -36.753 1.00 97.69 198 GLN A N 1
ATOM 1637 C CA . GLN A 1 198 ? 26.691 -2.537 -37.853 1.00 97.69 198 GLN A CA 1
ATOM 1638 C C . GLN A 1 198 ? 26.708 -1.831 -39.211 1.00 97.69 198 GLN A C 1
ATOM 1640 O O . GLN A 1 198 ? 27.382 -2.301 -40.127 1.00 97.69 198 GLN A O 1
ATOM 1645 N N . GLU A 1 199 ? 26.030 -0.690 -39.331 1.00 97.75 199 GLU A N 1
ATOM 1646 C CA . GLU A 1 199 ? 26.033 0.124 -40.549 1.00 97.75 199 GLU A CA 1
ATOM 1647 C C . GLU A 1 199 ? 27.439 0.613 -40.888 1.00 97.75 199 GLU A C 1
ATOM 1649 O O . GLU A 1 199 ? 27.891 0.451 -42.021 1.00 97.75 199 GLU A O 1
ATOM 1654 N N . THR A 1 200 ? 28.179 1.107 -39.893 1.00 97.25 200 THR A N 1
ATOM 1655 C CA . THR A 1 200 ? 29.578 1.520 -40.066 1.00 97.25 200 THR A CA 1
ATOM 1656 C C . THR A 1 200 ? 30.443 0.365 -40.571 1.00 97.25 200 THR A C 1
ATOM 1658 O O . THR A 1 200 ? 31.246 0.534 -41.489 1.00 97.25 200 THR A O 1
ATOM 1661 N N . ARG A 1 201 ? 30.272 -0.843 -40.014 1.00 97.19 201 ARG A N 1
ATOM 1662 C CA . ARG A 1 201 ? 30.984 -2.039 -40.492 1.00 97.19 201 ARG A CA 1
ATOM 1663 C C . ARG A 1 201 ? 30.613 -2.390 -41.928 1.00 97.19 201 ARG A C 1
ATOM 1665 O O . ARG A 1 201 ? 31.512 -2.713 -42.696 1.00 97.19 201 ARG A O 1
ATOM 1672 N N . ARG A 1 202 ? 29.328 -2.315 -42.288 1.00 98.25 202 ARG A N 1
ATOM 1673 C CA . ARG A 1 202 ? 28.862 -2.576 -43.657 1.00 98.25 202 ARG A CA 1
ATOM 1674 C C . ARG A 1 202 ? 29.499 -1.602 -44.643 1.00 98.25 202 ARG A C 1
ATOM 1676 O O . ARG A 1 202 ? 30.124 -2.042 -45.595 1.00 98.25 202 ARG A O 1
ATOM 1683 N N . LEU A 1 203 ? 29.429 -0.303 -44.355 1.00 97.75 203 LEU A N 1
ATOM 1684 C CA . LEU A 1 203 ? 30.031 0.735 -45.194 1.00 97.75 203 LEU A CA 1
ATOM 1685 C C . LEU A 1 203 ? 31.544 0.547 -45.343 1.00 97.75 203 LEU A C 1
ATOM 1687 O O . LEU A 1 203 ? 32.073 0.690 -46.440 1.00 97.75 203 LEU A O 1
ATOM 1691 N N . ASN A 1 204 ? 32.245 0.179 -44.267 1.00 97.88 204 ASN A N 1
ATOM 1692 C CA . ASN A 1 204 ? 33.675 -0.120 -44.345 1.00 97.88 204 ASN A CA 1
ATOM 1693 C C . ASN A 1 204 ? 33.973 -1.304 -45.278 1.00 97.88 204 ASN A C 1
ATOM 1695 O O . ASN A 1 204 ? 34.951 -1.251 -46.021 1.00 97.88 204 ASN A O 1
ATOM 1699 N N . ILE A 1 205 ? 33.147 -2.356 -45.260 1.00 97.94 205 ILE A N 1
ATOM 1700 C CA . ILE A 1 205 ? 33.278 -3.491 -46.185 1.00 97.94 205 ILE A CA 1
ATOM 1701 C C . ILE A 1 205 ? 33.021 -3.032 -47.623 1.00 97.94 205 ILE A C 1
ATOM 1703 O O . ILE A 1 205 ? 33.871 -3.271 -48.477 1.00 97.94 205 ILE A O 1
ATOM 1707 N N . ASP A 1 206 ? 31.922 -2.315 -47.871 1.00 97.81 206 ASP A N 1
ATOM 1708 C CA . ASP A 1 206 ? 31.554 -1.813 -49.203 1.00 97.81 206 ASP A CA 1
ATOM 1709 C C . ASP A 1 206 ? 32.685 -0.953 -49.804 1.00 97.81 206 ASP A C 1
ATOM 1711 O O . ASP A 1 206 ? 33.059 -1.105 -50.969 1.00 97.81 206 ASP A O 1
ATOM 1715 N N . VAL A 1 207 ? 33.290 -0.081 -48.987 1.00 97.88 207 VAL A N 1
ATOM 1716 C CA . VAL A 1 207 ? 34.441 0.742 -49.385 1.00 97.88 207 VAL A CA 1
ATOM 1717 C C . VAL A 1 207 ? 35.649 -0.131 -49.728 1.00 97.88 207 VAL A C 1
ATOM 1719 O O . VAL A 1 207 ? 36.254 0.060 -50.783 1.00 97.88 207 VAL A O 1
ATOM 1722 N N . LEU A 1 208 ? 36.012 -1.098 -48.879 1.00 97.38 208 LEU A N 1
ATOM 1723 C CA . LEU A 1 208 ? 37.141 -2.000 -49.142 1.00 97.38 208 LEU A CA 1
ATOM 1724 C C . LEU A 1 208 ? 36.932 -2.837 -50.412 1.00 97.38 208 LEU A C 1
ATOM 1726 O O . LEU A 1 208 ? 37.879 -3.047 -51.173 1.00 97.38 208 LEU A O 1
ATOM 1730 N N . GLU A 1 209 ? 35.707 -3.292 -50.669 1.00 97.12 209 GLU A N 1
ATOM 1731 C CA . GLU A 1 209 ? 35.361 -4.013 -51.893 1.00 97.12 209 GLU A CA 1
ATOM 1732 C C . GLU A 1 209 ? 35.474 -3.125 -53.132 1.00 97.12 209 GLU A C 1
ATOM 1734 O O . GLU A 1 209 ? 36.055 -3.561 -54.129 1.00 97.12 209 GLU A O 1
ATOM 1739 N N . ALA A 1 210 ? 35.009 -1.875 -53.065 1.00 96.69 210 ALA A N 1
ATOM 1740 C CA . ALA A 1 210 ? 35.176 -0.908 -54.148 1.00 96.69 210 ALA A CA 1
ATOM 1741 C C . ALA A 1 210 ? 36.662 -0.661 -54.460 1.00 96.69 210 ALA A C 1
ATOM 1743 O O . ALA A 1 210 ? 37.073 -0.728 -55.622 1.00 96.69 210 ALA A O 1
ATOM 1744 N N . TRP A 1 211 ? 37.494 -0.473 -53.428 1.00 96.31 211 TRP A N 1
ATOM 1745 C CA . TRP A 1 211 ? 38.947 -0.347 -53.588 1.00 96.31 211 TRP A CA 1
ATOM 1746 C C . TRP A 1 211 ? 39.570 -1.593 -54.225 1.00 96.31 211 TRP A C 1
ATOM 1748 O O . TRP A 1 211 ? 40.397 -1.480 -55.132 1.00 96.31 211 TRP A O 1
ATOM 1758 N N . ARG A 1 212 ? 39.159 -2.791 -53.798 1.00 95.25 212 ARG A N 1
ATOM 1759 C CA . ARG A 1 212 ? 39.635 -4.055 -54.376 1.00 95.25 212 ARG A CA 1
ATOM 1760 C C . ARG A 1 212 ? 39.250 -4.191 -55.850 1.00 95.25 212 ARG A C 1
ATOM 1762 O O . ARG A 1 212 ? 40.083 -4.593 -56.658 1.00 95.25 212 ARG A O 1
ATOM 1769 N N . GLN A 1 213 ? 38.011 -3.858 -56.212 1.00 94.38 213 GLN A N 1
ATOM 1770 C CA . GLN A 1 213 ? 37.550 -3.886 -57.603 1.00 94.38 213 GLN A CA 1
ATOM 1771 C C . GLN A 1 213 ? 38.338 -2.909 -58.473 1.00 94.38 213 GLN A C 1
ATOM 1773 O O . GLN A 1 213 ? 38.736 -3.270 -59.578 1.00 94.38 213 GLN A O 1
ATOM 1778 N N . GLN A 1 214 ? 38.598 -1.701 -57.968 1.00 93.25 214 GLN A N 1
ATOM 1779 C CA . GLN A 1 214 ? 39.408 -0.718 -58.674 1.00 93.25 214 GLN A CA 1
ATOM 1780 C C . GLN A 1 214 ? 40.821 -1.257 -58.915 1.00 93.25 214 GLN A C 1
ATOM 1782 O O . GLN A 1 214 ? 41.281 -1.232 -60.051 1.00 93.25 214 GLN A O 1
ATOM 1787 N N . LEU A 1 215 ? 41.486 -1.811 -57.894 1.00 91.94 215 LEU A N 1
ATOM 1788 C CA . LEU A 1 215 ? 42.818 -2.414 -58.038 1.00 91.94 215 LEU A CA 1
ATOM 1789 C C . LEU A 1 215 ? 42.852 -3.542 -59.078 1.00 91.94 215 LEU A C 1
ATOM 1791 O O . LEU A 1 215 ? 43.763 -3.567 -59.902 1.00 91.94 215 LEU A O 1
ATOM 1795 N N . ASN A 1 216 ? 41.848 -4.423 -59.091 1.00 90.25 216 ASN A N 1
ATOM 1796 C CA . ASN A 1 216 ? 41.777 -5.511 -60.070 1.00 90.25 216 ASN A CA 1
ATOM 1797 C C . ASN A 1 216 ? 41.665 -4.995 -61.518 1.00 90.25 216 ASN A C 1
ATOM 1799 O O . ASN A 1 216 ? 42.273 -5.564 -62.420 1.00 90.25 216 ASN A O 1
ATOM 1803 N N . GLN A 1 217 ? 40.953 -3.884 -61.746 1.00 88.56 217 GLN A N 1
ATOM 1804 C CA . GLN A 1 217 ? 40.874 -3.256 -63.075 1.00 88.56 217 GLN A CA 1
ATOM 1805 C C . GLN A 1 217 ? 42.239 -2.749 -63.562 1.00 88.56 217 GLN A C 1
ATOM 1807 O O . GLN A 1 217 ? 42.515 -2.794 -64.758 1.00 88.56 217 GLN A O 1
ATOM 1812 N N . TRP A 1 218 ? 43.109 -2.294 -62.653 1.00 80.69 218 TRP A N 1
ATOM 1813 C CA . TRP A 1 218 ? 44.476 -1.894 -63.004 1.00 80.69 218 TRP A CA 1
ATOM 1814 C C . TRP A 1 2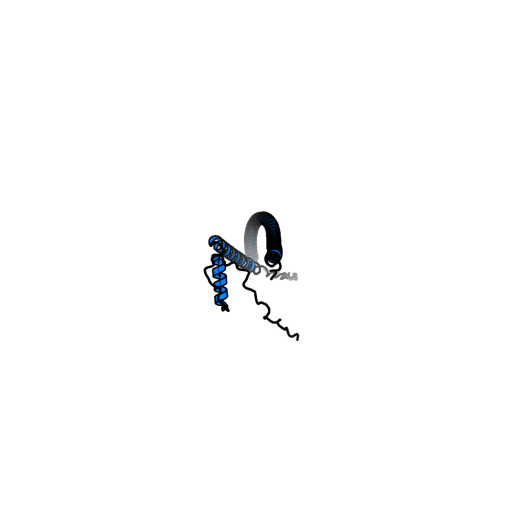18 ? 45.382 -3.091 -63.309 1.00 80.69 218 TRP A C 1
ATOM 1816 O O . TRP A 1 218 ? 46.258 -2.984 -64.165 1.00 80.69 218 TRP A O 1
ATOM 1826 N N . THR A 1 219 ? 45.193 -4.227 -62.631 1.00 76.88 219 THR A N 1
ATOM 1827 C CA . THR A 1 219 ? 46.031 -5.423 -62.825 1.00 76.88 219 THR A CA 1
ATOM 1828 C C . THR A 1 219 ? 45.627 -6.266 -64.035 1.00 76.88 219 THR A C 1
ATOM 1830 O O . THR A 1 219 ? 46.493 -6.909 -64.622 1.00 76.88 219 THR A O 1
ATOM 1833 N N . ASP A 1 220 ? 44.355 -6.227 -64.441 1.00 69.56 220 ASP A N 1
ATOM 1834 C CA . ASP A 1 220 ? 43.824 -6.954 -65.608 1.00 69.56 220 ASP A CA 1
ATOM 1835 C C . ASP A 1 220 ? 43.806 -6.107 -66.901 1.00 69.56 220 ASP A C 1
ATOM 1837 O O . ASP A 1 220 ? 43.176 -6.479 -67.895 1.00 69.56 220 ASP A O 1
ATOM 1841 N N . GLY A 1 221 ? 44.517 -4.970 -66.915 1.00 61.12 221 GLY A N 1
ATOM 1842 C CA . GLY A 1 221 ? 44.736 -4.157 -68.116 1.00 61.12 221 GLY A CA 1
ATOM 1843 C C . GLY A 1 221 ? 45.309 -4.986 -69.279 1.00 61.12 221 GLY A C 1
ATOM 1844 O O . GLY A 1 221 ? 46.008 -5.976 -69.046 1.00 61.12 221 GLY A O 1
ATOM 1845 N N . PRO A 1 222 ? 45.001 -4.621 -70.541 1.00 56.44 222 PRO A N 1
ATOM 1846 C CA . PRO A 1 222 ? 45.062 -5.531 -71.678 1.00 56.44 222 PRO A CA 1
ATOM 1847 C C . PRO A 1 222 ? 46.449 -6.154 -71.799 1.00 56.44 222 PRO A C 1
ATOM 1849 O O . PRO A 1 222 ? 47.435 -5.456 -72.046 1.00 56.44 222 PRO A O 1
ATOM 1852 N N . ARG A 1 223 ? 46.514 -7.486 -71.673 1.00 56.97 223 ARG A N 1
ATOM 1853 C CA . ARG A 1 223 ? 47.617 -8.267 -72.235 1.00 56.97 223 ARG A CA 1
ATOM 1854 C C . ARG A 1 223 ? 47.587 -8.025 -73.740 1.00 56.97 223 ARG A C 1
ATOM 1856 O O . ARG A 1 223 ? 46.879 -8.717 -74.466 1.00 56.97 223 ARG A O 1
ATOM 1863 N N . MET A 1 224 ? 48.289 -6.982 -74.173 1.00 51.50 224 MET A N 1
ATOM 1864 C CA . MET A 1 224 ? 48.656 -6.769 -75.564 1.00 51.50 224 MET A CA 1
ATOM 1865 C C . MET A 1 224 ? 49.421 -8.025 -75.985 1.00 51.50 224 MET A C 1
ATOM 1867 O O . MET A 1 224 ? 50.513 -8.283 -75.473 1.00 51.50 224 MET A O 1
ATOM 1871 N N . GLY A 1 225 ? 48.762 -8.855 -76.794 1.00 53.16 225 GLY A N 1
ATOM 1872 C CA . GLY A 1 225 ? 49.408 -9.923 -77.549 1.00 53.16 225 GLY A CA 1
ATOM 1873 C C . GLY A 1 225 ? 50.280 -9.356 -78.656 1.00 53.16 225 GLY A C 1
ATOM 1874 O O . GLY A 1 225 ? 50.037 -8.197 -79.063 1.00 53.16 225 GLY A O 1
#

Solvent-accessible surface 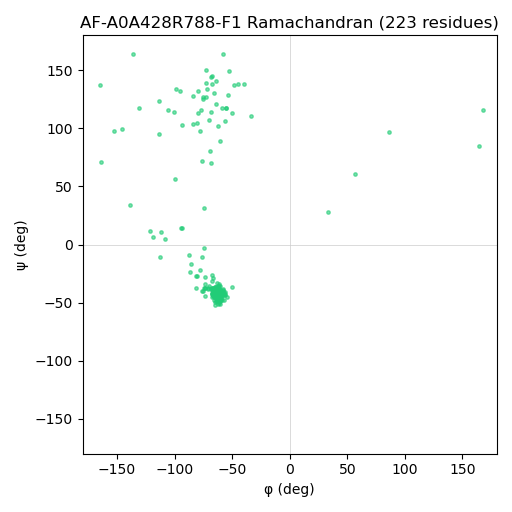area (backbone atoms only — not comparable to full-atom values): 13868 Å² total; per-residue (Å²): 139,83,84,83,77,76,77,76,90,77,77,77,77,72,74,93,77,85,71,81,85,68,89,64,92,71,80,86,65,88,87,60,52,76,66,56,48,51,51,48,53,52,53,50,53,57,70,77,39,65,67,74,59,54,55,50,52,51,50,53,50,49,53,51,50,51,52,54,50,53,52,48,55,59,56,58,64,60,65,77,83,66,83,85,86,82,79,84,85,80,86,82,80,82,82,88,76,90,79,86,80,91,78,92,79,88,83,65,66,63,62,52,51,54,52,48,53,51,51,54,51,50,53,51,52,50,51,50,53,53,51,55,51,52,53,51,52,51,53,51,50,53,54,49,52,54,50,50,55,52,49,52,52,50,50,54,52,49,52,53,53,49,54,59,47,51,53,54,48,52,52,49,53,54,51,53,47,52,52,50,55,53,51,51,52,53,50,50,52,50,51,54,52,49,50,53,51,50,51,52,52,49,54,53,48,55,51,52,51,50,53,50,53,54,52,48,57,67,72,66,50,81,82,78,125

Radius of gyration: 47.06 Å; Cα contacts (8 Å, |Δi|>4): 8; chains: 1; bounding box: 123×40×147 Å

Sequence (225 aa):
MAEYSIPDARLHRVIPSMFNAGDFPMPWIDNPTLDERRQYIRAYLKWRLPHDVMEKQERDLRDLAERKAAMRLINGNLVEIGVDRKEGDLVKVPVPGDGAPEQNHLPENEATATTQDLAITDERNQLQKLSEQVDQLRQELQQRDEQISRMDKRIRQQKRQISQRDTKITDKDRRNRYLRDCASLLRQRSEDLHLENQETRRLNIDVLEAWRQQLNQWTDGPRMG